Protein AF-K1ZRH7-F1 (afdb_monomer)

Foldseek 3Di:
DPDKDKAFDQWKKFFFDVPCQVVQVVPADAFPDDQPRITTGHDDDDPRGLKIFPRKIKIFADDLVSLLVVQVVVDQAEFEDDGPPNVSVVSNVVSGDDQDQDAAEPPDDDQGDQYKYWYDPDSGMIIIGSDMPDSHRSSDRGHDDDPDPAPDQVCSVVSSVCNRVVHDDDPPDDDDDDPCPVPRND

Solvent-accessible surface area (backbone atoms only — not comparable to full-atom values): 11106 Å² total; per-residue (Å²): 130,83,78,78,45,78,42,78,48,93,36,24,42,32,30,30,35,89,94,32,46,64,60,29,55,74,69,49,62,72,65,76,48,74,55,88,50,36,33,36,21,52,78,70,91,68,86,44,40,42,22,39,30,34,82,21,30,42,37,46,40,92,46,62,68,52,46,35,52,55,50,56,75,76,41,73,32,57,45,76,53,93,44,74,65,58,73,63,52,47,59,30,53,72,68,45,51,87,65,87,87,68,63,37,51,81,92,54,76,72,89,64,75,82,50,26,45,33,35,51,79,52,99,45,31,34,40,35,20,70,43,54,71,40,88,41,77,83,36,58,85,50,60,63,77,74,87,80,80,56,83,50,75,55,35,54,58,55,51,44,51,29,61,76,68,75,47,78,86,56,97,83,57,89,81,83,71,85,79,42,82,92,38,34,79,110

Structure (mmCIF, N/CA/C/O backbone):
data_AF-K1ZRH7-F1
#
_entry.id   AF-K1ZRH7-F1
#
loop_
_atom_site.group_PDB
_atom_site.id
_atom_site.type_symbol
_atom_site.label_atom_id
_atom_site.label_alt_id
_atom_site.label_comp_id
_atom_site.label_asym_id
_atom_site.label_entity_id
_atom_site.label_seq_id
_atom_site.pdbx_PDB_ins_code
_atom_site.Cartn_x
_atom_site.Cartn_y
_atom_site.Cartn_z
_atom_site.occupancy
_atom_site.B_iso_or_equiv
_atom_site.auth_seq_id
_atom_site.auth_comp_id
_atom_site.auth_asym_id
_atom_site.auth_atom_id
_atom_site.pdbx_PDB_model_num
ATOM 1 N N . MET A 1 1 ? -11.455 4.754 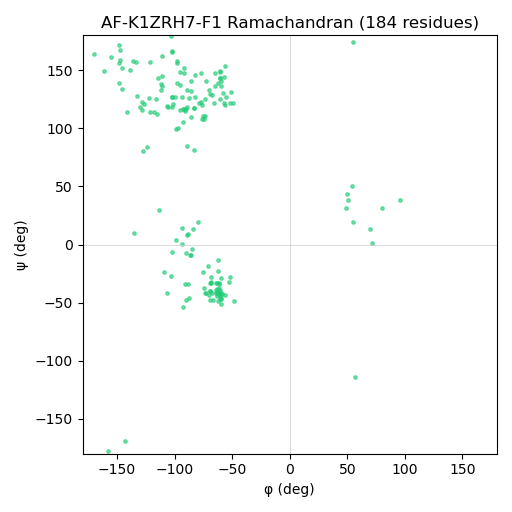30.515 1.00 55.22 1 MET A N 1
ATOM 2 C CA . MET A 1 1 ? -10.832 4.565 29.190 1.00 55.22 1 MET A CA 1
ATOM 3 C C . MET A 1 1 ? -11.261 3.202 28.706 1.00 55.22 1 MET A C 1
ATOM 5 O O . MET A 1 1 ? -10.980 2.233 29.407 1.00 55.22 1 MET A O 1
ATOM 9 N N . SER A 1 2 ? -11.997 3.123 27.600 1.00 57.16 2 SER A N 1
ATOM 10 C CA . SER A 1 2 ? -12.342 1.823 27.020 1.00 57.16 2 SER A CA 1
ATOM 11 C C . SER A 1 2 ? -11.054 1.110 26.595 1.00 57.16 2 SER A C 1
ATOM 13 O O . SER A 1 2 ? -10.138 1.771 26.088 1.00 57.16 2 SER A O 1
ATOM 15 N N . PRO A 1 3 ? -10.928 -0.206 26.831 1.00 68.88 3 PRO A N 1
ATOM 16 C CA . PRO A 1 3 ? -9.726 -0.935 26.459 1.00 68.88 3 PRO A CA 1
ATOM 17 C C . PRO A 1 3 ? -9.503 -0.834 24.947 1.00 68.88 3 PRO A C 1
ATOM 19 O O . PRO A 1 3 ? -10.436 -0.968 24.151 1.00 68.88 3 PRO A O 1
ATOM 22 N N . LEU A 1 4 ? -8.250 -0.588 24.556 1.00 79.88 4 LEU A N 1
ATOM 23 C CA . LEU A 1 4 ? -7.843 -0.653 23.159 1.00 79.88 4 LEU A CA 1
ATOM 24 C C . LEU A 1 4 ? -8.202 -2.043 22.623 1.00 79.88 4 LEU A C 1
ATOM 26 O O . LEU A 1 4 ? -7.721 -3.048 23.143 1.00 79.88 4 LEU A O 1
ATOM 30 N N . THR A 1 5 ? -9.047 -2.093 21.598 1.00 87.19 5 THR A N 1
ATOM 31 C CA . THR A 1 5 ? -9.467 -3.355 20.987 1.00 87.19 5 THR A CA 1
ATOM 32 C C . THR A 1 5 ? -8.770 -3.494 19.643 1.00 87.19 5 THR A C 1
ATOM 34 O O . THR A 1 5 ? -8.953 -2.642 18.772 1.00 87.19 5 THR A O 1
ATOM 37 N N . ILE A 1 6 ? -7.967 -4.549 19.496 1.00 92.38 6 ILE A N 1
ATOM 38 C CA . ILE A 1 6 ? -7.289 -4.917 18.251 1.00 92.38 6 ILE A CA 1
ATOM 39 C C . ILE A 1 6 ? -7.867 -6.256 17.804 1.00 92.38 6 ILE A C 1
ATOM 41 O O . ILE A 1 6 ? -7.648 -7.272 18.461 1.00 92.38 6 ILE A O 1
ATOM 45 N N . ASN A 1 7 ? -8.592 -6.256 16.691 1.00 94.88 7 ASN A N 1
ATOM 46 C CA . ASN A 1 7 ? -9.222 -7.452 16.143 1.00 94.88 7 ASN A CA 1
ATOM 47 C C . ASN A 1 7 ? -8.613 -7.773 14.786 1.00 94.88 7 ASN A C 1
ATOM 49 O O . ASN A 1 7 ? -8.645 -6.946 13.880 1.00 94.88 7 ASN A O 1
ATOM 53 N N . LYS A 1 8 ? -8.100 -8.990 14.608 1.00 95.12 8 LYS A N 1
ATOM 54 C CA . LYS A 1 8 ? -7.744 -9.470 13.271 1.00 95.12 8 LYS A CA 1
ATOM 55 C C . LYS A 1 8 ? -9.024 -9.687 12.468 1.00 95.12 8 LYS A C 1
ATOM 57 O O . LYS A 1 8 ? -9.933 -10.367 12.946 1.00 95.12 8 LYS A O 1
ATOM 62 N N . ILE A 1 9 ? -9.092 -9.137 11.261 1.00 96.44 9 ILE A N 1
ATOM 63 C CA . ILE A 1 9 ? -10.232 -9.350 10.364 1.00 96.44 9 ILE A CA 1
ATOM 64 C C . ILE A 1 9 ? -9.930 -10.504 9.394 1.00 96.44 9 ILE A C 1
ATOM 66 O O . ILE A 1 9 ? -8.775 -10.698 9.013 1.00 96.44 9 ILE A O 1
ATOM 70 N N . PRO A 1 10 ? -10.938 -11.281 8.956 1.00 96.38 10 PRO A N 1
ATOM 71 C CA . PRO A 1 10 ? -10.736 -12.415 8.047 1.00 96.38 10 PRO A CA 1
ATOM 72 C C . PRO A 1 10 ? -10.580 -11.989 6.571 1.00 96.38 10 PRO A C 1
ATOM 74 O O . PRO A 1 10 ? -10.783 -12.797 5.668 1.00 96.38 10 PRO A O 1
ATOM 77 N N . HIS A 1 11 ? -10.252 -10.720 6.321 1.00 97.62 11 HIS A N 1
ATOM 78 C CA . HIS A 1 11 ? -10.194 -10.098 5.000 1.00 97.62 11 HIS A CA 1
ATOM 79 C C . HIS A 1 11 ? -8.793 -9.556 4.721 1.00 97.62 11 HIS A C 1
ATOM 81 O O . HIS A 1 11 ? -8.031 -9.252 5.642 1.00 97.62 11 HIS A O 1
ATOM 87 N N . HIS A 1 12 ? -8.471 -9.405 3.442 1.00 98.06 12 HIS A N 1
ATOM 88 C CA . HIS A 1 12 ? -7.335 -8.606 3.000 1.00 98.06 12 HIS A CA 1
ATOM 89 C C . HIS A 1 12 ? -7.817 -7.216 2.590 1.00 98.06 12 HIS A C 1
ATOM 91 O O . HIS A 1 12 ? -8.982 -7.025 2.228 1.00 98.06 12 HIS A O 1
ATOM 97 N N . VAL A 1 13 ? -6.901 -6.253 2.632 1.00 98.31 13 VAL A N 1
ATOM 98 C CA . VAL A 1 13 ? -7.110 -4.935 2.032 1.00 98.31 13 VAL A CA 1
ATOM 99 C C . VAL A 1 13 ? -6.273 -4.871 0.760 1.00 98.31 13 VAL A C 1
ATOM 101 O O . VAL A 1 13 ? -5.052 -4.991 0.807 1.00 98.31 13 VAL A O 1
ATOM 104 N N . PHE A 1 14 ? -6.930 -4.705 -0.378 1.00 98.38 14 PHE A N 1
ATOM 105 C CA . PHE A 1 14 ? -6.313 -4.606 -1.694 1.00 98.38 14 PHE A CA 1
ATOM 106 C C . PHE A 1 14 ? -6.231 -3.137 -2.088 1.00 98.38 14 PHE A C 1
ATOM 108 O O . PHE A 1 14 ? -7.238 -2.435 -2.064 1.00 98.38 14 PHE A O 1
ATOM 115 N N . LEU A 1 15 ? -5.047 -2.659 -2.454 1.00 98.06 15 LEU A N 1
ATOM 116 C CA . LEU A 1 15 ? -4.862 -1.323 -3.003 1.00 98.06 15 LEU A CA 1
ATOM 117 C C . LEU A 1 15 ? -4.859 -1.405 -4.528 1.00 98.06 15 LEU A C 1
ATOM 119 O O . LEU A 1 15 ? -3.940 -1.977 -5.104 1.00 98.06 15 LEU A O 1
ATOM 123 N N . ALA A 1 16 ? -5.842 -0.800 -5.188 1.00 97.44 16 ALA A N 1
ATOM 124 C CA . ALA A 1 16 ? -5.877 -0.702 -6.645 1.00 97.44 16 ALA A CA 1
ATOM 125 C C . ALA A 1 16 ? -4.729 0.156 -7.182 1.00 97.44 16 ALA A C 1
ATOM 127 O O . ALA A 1 16 ? -4.365 1.173 -6.571 1.00 97.44 16 ALA A O 1
ATOM 128 N N . HIS A 1 17 ? -4.225 -0.174 -8.374 1.00 94.12 17 HIS A N 1
ATOM 129 C CA . HIS A 1 17 ? -3.461 0.791 -9.165 1.00 94.12 17 HIS A CA 1
ATOM 130 C C . HIS A 1 17 ? -4.288 2.059 -9.411 1.00 94.12 17 HIS A C 1
ATOM 132 O O . HIS A 1 17 ? -5.523 2.048 -9.391 1.00 94.12 17 HIS A O 1
ATOM 138 N N . LYS A 1 18 ? -3.597 3.186 -9.605 1.00 91.00 18 LYS A N 1
ATOM 139 C CA . LYS A 1 18 ? -4.269 4.436 -9.959 1.00 91.00 18 LYS A CA 1
ATOM 140 C C . LYS A 1 18 ? -5.049 4.213 -11.259 1.00 91.00 18 LYS A C 1
ATOM 142 O O . LYS A 1 18 ? -4.482 3.685 -12.204 1.00 91.00 18 LYS A O 1
ATOM 147 N N . ASP A 1 19 ? -6.318 4.609 -11.266 1.00 92.44 19 ASP A N 1
ATOM 148 C CA . ASP A 1 19 ? -7.240 4.497 -12.403 1.00 92.44 19 ASP A CA 1
ATOM 149 C C . ASP A 1 19 ? -7.721 3.064 -12.740 1.00 92.44 19 ASP A C 1
ATOM 151 O O . ASP A 1 19 ? -8.549 2.925 -13.630 1.00 92.44 19 ASP A O 1
ATOM 155 N N . PHE A 1 20 ? -7.311 2.031 -11.985 1.00 95.06 20 PHE A N 1
ATOM 156 C CA . PHE A 1 20 ? -7.719 0.624 -12.192 1.00 95.06 20 PHE A CA 1
ATOM 157 C C . PHE A 1 20 ? -8.575 0.053 -11.047 1.00 95.06 20 PHE A C 1
ATOM 159 O O . PHE A 1 20 ? -8.501 -1.126 -10.694 1.00 95.06 20 PHE A O 1
ATOM 166 N N . SER A 1 21 ? -9.341 0.908 -10.362 1.00 95.50 21 SER A N 1
ATOM 167 C CA . SER A 1 21 ? -10.203 0.450 -9.263 1.00 95.50 21 SER A CA 1
ATOM 168 C C . SER A 1 21 ? -11.358 -0.419 -9.755 1.00 95.50 21 SER A C 1
ATOM 170 O O . SER A 1 21 ? -11.747 -1.334 -9.039 1.00 95.50 21 SER A O 1
ATOM 172 N N . THR A 1 22 ? -11.874 -0.168 -10.959 1.00 96.06 22 THR A N 1
ATOM 173 C CA . THR A 1 22 ? -12.957 -0.962 -11.554 1.00 96.06 22 THR A CA 1
ATOM 174 C C . THR A 1 22 ? -12.488 -2.381 -11.850 1.00 96.06 22 THR A C 1
ATOM 176 O O . THR A 1 22 ? -13.118 -3.333 -11.414 1.00 96.06 22 THR A O 1
ATOM 179 N N . GLU A 1 23 ? -11.330 -2.529 -12.488 1.00 97.50 23 GLU A N 1
ATOM 180 C CA . GLU A 1 23 ? -10.743 -3.822 -12.834 1.00 97.50 23 GLU A CA 1
ATOM 181 C C . GLU A 1 23 ? -10.411 -4.641 -11.586 1.00 97.50 23 GLU A C 1
ATOM 183 O O . GLU A 1 23 ? -10.636 -5.851 -11.558 1.00 97.50 23 GLU A O 1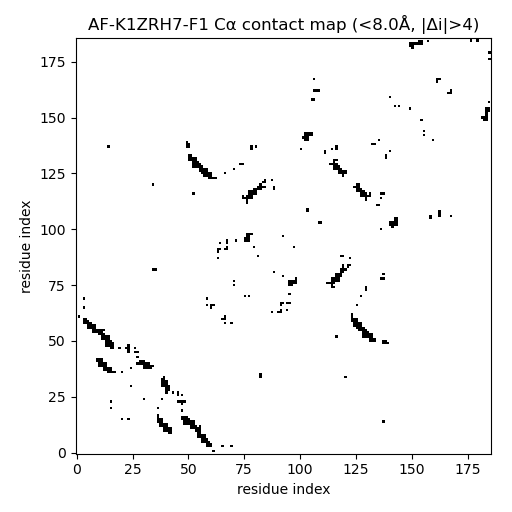
ATOM 188 N N . LEU A 1 24 ? -9.929 -3.984 -10.523 1.00 98.00 24 LEU A N 1
ATOM 189 C CA . LEU A 1 24 ? -9.749 -4.649 -9.237 1.00 98.00 24 LEU A CA 1
ATOM 190 C C . LEU A 1 24 ? -11.089 -5.122 -8.657 1.00 98.00 24 LEU A C 1
ATOM 192 O O . LEU A 1 24 ? -11.171 -6.242 -8.164 1.00 98.00 24 LEU A O 1
ATOM 196 N N . LEU A 1 25 ? -12.136 -4.296 -8.690 1.00 97.31 25 LEU A N 1
ATOM 197 C CA . LEU A 1 25 ? -13.453 -4.685 -8.176 1.00 97.31 25 LEU A CA 1
ATOM 198 C C . LEU A 1 25 ? -14.065 -5.842 -8.972 1.00 97.31 25 LEU A C 1
ATOM 200 O O . LEU A 1 25 ? -14.650 -6.732 -8.361 1.00 97.31 25 LEU A O 1
ATOM 204 N N . ASP A 1 26 ? -13.895 -5.848 -10.293 1.00 97.00 26 ASP A N 1
ATOM 205 C CA . ASP A 1 26 ? -14.372 -6.916 -11.174 1.00 97.00 26 ASP A CA 1
ATOM 206 C C . ASP A 1 26 ? -13.606 -8.234 -10.944 1.00 97.00 26 ASP A C 1
ATOM 208 O O . ASP A 1 26 ? -14.179 -9.319 -11.057 1.00 97.00 26 ASP A O 1
ATOM 212 N N . GLU A 1 27 ? -12.316 -8.161 -10.593 1.00 97.50 27 GLU A N 1
ATOM 213 C CA . GLU A 1 27 ? -11.488 -9.324 -10.242 1.00 97.50 27 GLU A CA 1
ATOM 214 C C . GLU A 1 27 ? -11.812 -9.894 -8.851 1.00 97.50 27 GLU A C 1
ATOM 216 O O . GLU A 1 27 ? -11.745 -11.112 -8.630 1.00 97.50 27 GLU A O 1
ATOM 221 N N . LEU A 1 28 ? -12.104 -9.031 -7.878 1.00 97.31 28 LEU A N 1
ATOM 222 C CA . LEU A 1 28 ? -12.278 -9.441 -6.491 1.00 97.31 28 LEU A CA 1
ATOM 223 C C . LEU A 1 28 ? -13.637 -10.103 -6.260 1.00 97.31 28 LEU A C 1
ATOM 225 O O . LEU A 1 28 ? -14.701 -9.510 -6.418 1.00 97.31 28 LEU A O 1
ATOM 229 N N . SER A 1 29 ? -13.604 -11.335 -5.757 1.00 90.19 29 SER A N 1
ATOM 230 C CA . SER A 1 29 ? -14.801 -12.003 -5.260 1.00 90.19 29 SER A CA 1
ATOM 231 C C . SER A 1 29 ? -15.111 -11.562 -3.825 1.00 90.19 29 SER A C 1
ATOM 233 O O . SER A 1 29 ? -14.214 -11.325 -3.014 1.00 90.19 29 SER A O 1
ATOM 235 N N . ALA A 1 30 ? -16.400 -11.481 -3.479 1.00 93.88 30 ALA A N 1
ATOM 236 C CA . ALA A 1 30 ? -16.860 -11.172 -2.121 1.00 93.88 30 ALA A CA 1
ATOM 237 C C . ALA A 1 30 ? -16.266 -9.871 -1.532 1.00 93.88 30 ALA A C 1
ATOM 239 O O . ALA A 1 30 ? -15.753 -9.856 -0.408 1.00 93.88 30 ALA A O 1
ATOM 240 N N . VAL A 1 31 ? -16.355 -8.776 -2.294 1.00 97.31 31 VAL A N 1
ATOM 241 C CA . VAL A 1 31 ? -16.047 -7.426 -1.808 1.00 97.31 31 VAL A CA 1
ATOM 242 C C . VAL A 1 31 ? -16.986 -7.069 -0.657 1.00 97.31 31 VAL A C 1
ATOM 244 O O . VAL A 1 31 ? -18.207 -7.132 -0.785 1.00 97.31 31 VAL A O 1
ATOM 247 N N . VAL A 1 32 ? -16.403 -6.686 0.475 1.00 97.06 32 VAL A N 1
ATOM 248 C CA . VAL A 1 32 ? -17.129 -6.209 1.657 1.00 97.06 32 VAL A CA 1
ATOM 249 C C . VAL A 1 32 ? -17.362 -4.710 1.551 1.00 97.06 32 VAL A C 1
ATOM 251 O O . VAL A 1 32 ? -18.455 -4.223 1.828 1.00 97.06 32 VAL A O 1
ATOM 254 N N . GLN A 1 33 ? -16.320 -3.971 1.172 1.00 96.44 33 GLN A N 1
ATOM 255 C CA . GLN A 1 33 ? -16.365 -2.518 1.117 1.00 96.44 33 GLN A CA 1
ATOM 256 C C . GLN A 1 33 ? -15.246 -1.954 0.244 1.00 96.44 33 GLN A C 1
ATOM 258 O O . GLN A 1 33 ? -14.142 -2.492 0.213 1.00 96.44 33 GLN A O 1
ATOM 263 N N . GLN A 1 34 ? -15.515 -0.814 -0.388 1.00 96.00 34 GLN A N 1
ATOM 264 C CA . GLN A 1 34 ? -14.518 0.020 -1.049 1.00 96.00 34 GLN A CA 1
ATOM 265 C C . GLN A 1 34 ? -14.327 1.345 -0.291 1.00 96.00 34 GLN A C 1
ATOM 267 O O . GLN A 1 34 ? -15.291 1.994 0.123 1.00 96.00 34 GLN A O 1
ATOM 272 N N . LEU A 1 35 ? -13.069 1.747 -0.135 1.00 94.38 35 LEU A N 1
ATOM 273 C CA . LEU A 1 35 ? -12.572 2.955 0.516 1.00 94.38 35 LEU A CA 1
ATOM 274 C C . LEU A 1 35 ? -11.620 3.674 -0.459 1.00 94.38 35 LEU A C 1
ATOM 276 O O . LEU A 1 35 ? -10.400 3.532 -0.374 1.00 94.38 35 LEU A O 1
ATOM 280 N N . ASP A 1 36 ? -12.184 4.420 -1.419 1.00 93.94 36 ASP A N 1
ATOM 281 C CA . ASP A 1 36 ? -11.440 4.979 -2.567 1.00 93.94 36 ASP A CA 1
ATOM 282 C C . ASP A 1 36 ? -10.737 3.865 -3.359 1.00 93.94 36 ASP A C 1
ATOM 284 O O . ASP A 1 36 ? -11.423 3.017 -3.931 1.00 93.94 36 ASP A O 1
ATOM 288 N N . ARG A 1 37 ? -9.400 3.821 -3.376 1.00 96.12 37 ARG A N 1
ATOM 289 C CA . ARG A 1 37 ? -8.634 2.761 -4.047 1.00 96.12 37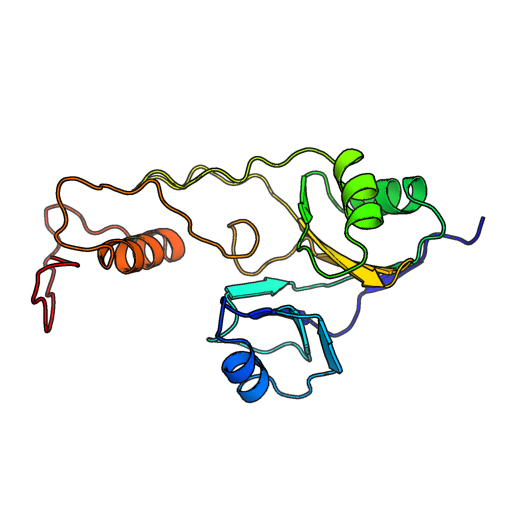 ARG A CA 1
ATOM 290 C C . ARG A 1 37 ? -8.404 1.525 -3.182 1.00 96.12 37 ARG A C 1
ATOM 292 O O . ARG A 1 37 ? -7.888 0.538 -3.697 1.00 96.12 37 ARG A O 1
ATOM 299 N N . LEU A 1 38 ? -8.723 1.571 -1.888 1.00 97.50 38 LEU A N 1
ATOM 300 C CA . LEU A 1 38 ? -8.637 0.396 -1.025 1.00 97.50 38 LEU A CA 1
ATOM 301 C C . LEU A 1 38 ? -9.930 -0.411 -1.121 1.00 97.50 38 LEU A C 1
ATOM 303 O O . LEU A 1 38 ? -11.021 0.136 -0.985 1.00 97.50 38 LEU A O 1
ATOM 307 N N . VAL A 1 39 ? -9.816 -1.719 -1.300 1.00 98.19 39 VAL A N 1
ATOM 308 C CA . VAL A 1 39 ? -10.943 -2.651 -1.338 1.00 98.19 39 VAL A CA 1
ATOM 309 C C . VAL A 1 39 ? -10.741 -3.705 -0.258 1.00 98.19 39 VAL A C 1
ATOM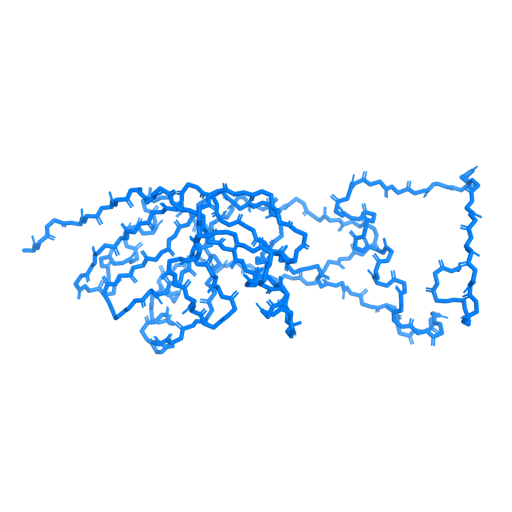 311 O O . VAL A 1 39 ? -9.697 -4.347 -0.190 1.00 98.19 39 VAL A O 1
ATOM 314 N N . ILE A 1 40 ? -11.736 -3.882 0.605 1.00 98.12 40 ILE A N 1
ATOM 315 C CA . ILE A 1 40 ? -11.766 -4.924 1.631 1.00 98.12 40 ILE A CA 1
ATOM 316 C C . ILE A 1 40 ? -12.496 -6.124 1.035 1.00 98.12 40 ILE A C 1
ATOM 318 O O . ILE A 1 40 ? -13.680 -6.022 0.707 1.00 98.12 40 ILE A O 1
ATOM 322 N N . ALA A 1 41 ? -11.812 -7.255 0.895 1.00 98.06 41 ALA A N 1
ATOM 323 C CA . ALA A 1 41 ? -12.385 -8.464 0.304 1.00 98.06 41 ALA A CA 1
ATOM 324 C C . ALA A 1 41 ? -11.778 -9.733 0.917 1.00 98.06 41 ALA A C 1
ATOM 326 O O . ALA A 1 41 ? -10.818 -9.682 1.697 1.00 98.06 41 ALA A O 1
ATOM 327 N N . LYS A 1 42 ? -12.349 -10.895 0.585 1.00 97.06 42 LYS A N 1
ATOM 328 C CA . LYS A 1 42 ? -11.781 -12.181 1.010 1.00 97.06 42 LYS A CA 1
ATOM 329 C C . LYS A 1 42 ? -10.352 -12.363 0.466 1.00 97.06 42 LYS A C 1
ATOM 331 O O . LYS A 1 42 ? -10.044 -11.864 -0.614 1.00 97.06 42 LYS A O 1
ATOM 336 N N . PRO A 1 43 ? -9.475 -13.088 1.185 1.00 97.12 43 PRO A N 1
ATOM 337 C CA . PRO A 1 43 ? -8.144 -13.413 0.688 1.00 97.12 43 PRO A CA 1
ATOM 338 C C . PRO A 1 43 ? -8.200 -14.153 -0.654 1.00 97.12 43 PRO A C 1
ATOM 340 O O . PRO A 1 43 ? -8.776 -15.235 -0.746 1.00 97.12 43 PRO A O 1
ATOM 343 N N . GLN A 1 44 ? -7.565 -13.583 -1.675 1.00 96.06 44 GLN A N 1
ATOM 344 C CA . GLN A 1 44 ? -7.384 -14.194 -2.991 1.00 96.06 44 GLN A CA 1
ATOM 345 C C . GLN A 1 44 ? -6.145 -13.608 -3.691 1.00 96.06 44 GLN A C 1
ATOM 347 O O . GLN A 1 44 ? -5.677 -12.533 -3.299 1.00 96.06 44 GLN A O 1
ATOM 352 N N . PRO A 1 45 ? -5.596 -14.283 -4.716 1.00 95.94 45 PRO A N 1
ATOM 353 C CA . PRO A 1 45 ? -4.663 -13.664 -5.651 1.00 95.94 45 PRO A CA 1
ATOM 354 C C . PRO A 1 45 ? -5.318 -12.485 -6.383 1.00 95.94 45 PRO A C 1
ATOM 356 O O . PRO A 1 45 ? -6.524 -12.495 -6.625 1.00 95.94 45 PRO A O 1
ATOM 359 N N . SER A 1 46 ? -4.516 -11.483 -6.736 1.00 95.88 46 SER A N 1
ATOM 360 C CA . SER A 1 46 ? -4.967 -10.330 -7.514 1.00 95.88 46 SER A CA 1
ATOM 361 C C . SER A 1 46 ? -3.852 -9.843 -8.435 1.00 95.88 46 SER A C 1
ATOM 363 O O . SER A 1 46 ? -2.696 -9.730 -8.012 1.00 95.88 46 SER A O 1
ATOM 365 N N . ILE A 1 47 ? -4.216 -9.590 -9.688 1.00 93.44 47 ILE A N 1
ATOM 366 C CA . ILE A 1 47 ? -3.375 -9.017 -10.740 1.00 93.44 47 ILE A CA 1
ATOM 367 C C . ILE A 1 47 ? -3.523 -7.492 -10.745 1.00 93.44 47 ILE A C 1
ATOM 369 O O . ILE A 1 47 ? -2.546 -6.788 -10.993 1.00 93.44 47 ILE A O 1
ATOM 373 N N . TRP A 1 48 ? -4.716 -6.976 -10.436 1.00 95.81 48 TRP A N 1
ATOM 374 C CA . TRP A 1 48 ? -5.013 -5.539 -10.487 1.00 95.81 48 TRP A CA 1
ATOM 375 C C . TRP A 1 48 ? -4.667 -4.783 -9.196 1.00 95.81 48 TRP A C 1
ATOM 377 O O . TRP A 1 48 ? -4.674 -3.546 -9.168 1.00 95.81 48 TRP A O 1
ATOM 387 N N . ALA A 1 49 ? -4.328 -5.499 -8.121 1.00 96.88 49 ALA A N 1
ATOM 388 C CA . ALA A 1 49 ? -3.848 -4.898 -6.886 1.00 96.88 49 ALA A CA 1
ATOM 389 C C . ALA A 1 49 ? -2.384 -4.449 -7.016 1.00 96.88 49 ALA A C 1
ATOM 391 O O . ALA A 1 49 ? -1.470 -5.258 -7.181 1.00 96.88 49 ALA A O 1
ATOM 392 N N . GLN A 1 50 ? -2.163 -3.150 -6.826 1.00 96.00 50 GLN A N 1
ATOM 393 C CA . GLN A 1 50 ? -0.842 -2.548 -6.660 1.00 96.00 50 GLN A CA 1
ATOM 394 C C . GLN A 1 50 ? -0.139 -3.102 -5.413 1.00 96.00 50 GLN A C 1
ATOM 396 O O . GLN A 1 50 ? 1.055 -3.401 -5.439 1.00 96.00 50 GLN A O 1
ATOM 401 N N . ASP A 1 51 ? -0.887 -3.269 -4.322 1.00 97.12 51 ASP A N 1
ATOM 402 C CA . ASP A 1 51 ? -0.418 -3.915 -3.099 1.00 97.12 51 ASP A CA 1
ATOM 403 C C . ASP A 1 51 ? -1.568 -4.643 -2.395 1.00 97.12 51 ASP A C 1
ATOM 405 O O . ASP A 1 51 ? -2.740 -4.310 -2.576 1.00 97.12 51 ASP A O 1
ATOM 409 N N . VAL A 1 52 ? -1.231 -5.638 -1.579 1.00 98.00 52 VAL A N 1
ATOM 410 C CA . VAL A 1 52 ? -2.196 -6.417 -0.796 1.00 98.00 52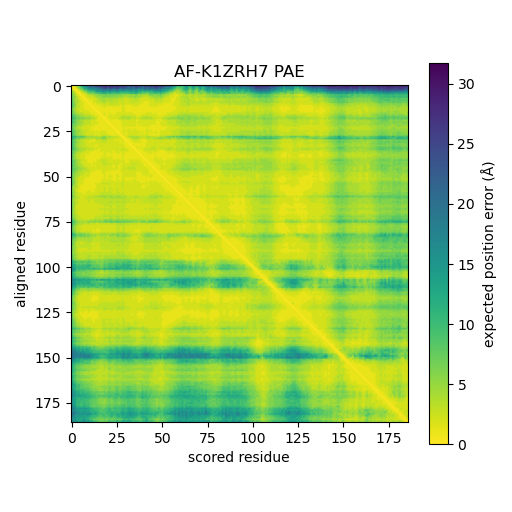 VAL A CA 1
ATOM 411 C C . VAL A 1 52 ? -1.732 -6.457 0.647 1.00 98.00 52 VAL A C 1
ATOM 413 O O . VAL A 1 52 ? -0.667 -6.991 0.951 1.00 98.00 52 VAL A O 1
ATOM 416 N N . TRP A 1 53 ? -2.539 -5.912 1.544 1.00 97.94 53 TRP A N 1
ATOM 417 C CA . TRP A 1 53 ? -2.308 -5.961 2.978 1.00 97.94 53 TRP A CA 1
ATOM 418 C C . TRP A 1 53 ? -2.956 -7.227 3.529 1.00 97.94 53 TRP A C 1
ATOM 420 O O . TRP A 1 53 ? -4.172 -7.425 3.431 1.00 97.94 53 TRP A O 1
ATOM 430 N N . ARG A 1 54 ? -2.127 -8.096 4.096 1.00 97.69 54 ARG A N 1
ATOM 431 C CA . ARG A 1 54 ? -2.513 -9.376 4.693 1.00 97.69 54 ARG A CA 1
ATOM 432 C C . ARG A 1 54 ? -2.536 -9.246 6.207 1.00 97.69 54 ARG A C 1
ATOM 434 O O . ARG A 1 54 ? -2.007 -8.283 6.753 1.00 97.69 54 ARG A O 1
ATOM 441 N N . ASP A 1 55 ? -3.146 -10.207 6.894 1.00 96.75 55 ASP A N 1
ATOM 442 C CA . ASP A 1 55 ? -3.223 -10.205 8.363 1.00 96.75 55 ASP A CA 1
ATOM 443 C C . ASP A 1 55 ? -3.730 -8.875 8.950 1.00 96.75 55 ASP A C 1
ATOM 445 O O . ASP A 1 55 ? -3.228 -8.395 9.967 1.00 96.75 55 ASP A O 1
ATOM 449 N N . VAL A 1 56 ? -4.707 -8.260 8.279 1.00 98.12 56 VAL A N 1
ATOM 450 C CA . VAL A 1 56 ? -5.187 -6.922 8.624 1.00 98.12 56 VAL A CA 1
ATOM 451 C C . VAL A 1 56 ? -5.828 -6.942 10.008 1.00 98.12 56 VAL A C 1
ATOM 453 O O . VAL A 1 56 ? -6.602 -7.843 10.349 1.00 98.12 56 VAL A O 1
ATOM 456 N N . VAL A 1 57 ? -5.510 -5.927 10.804 1.00 98.12 57 VAL A N 1
ATOM 457 C CA . VAL A 1 57 ? -6.135 -5.678 12.097 1.00 98.12 57 VAL A CA 1
ATOM 458 C C . VAL A 1 57 ? -6.981 -4.415 12.045 1.00 98.12 57 VAL A C 1
ATOM 460 O O . VAL A 1 57 ? -6.581 -3.396 11.481 1.00 98.12 57 VAL A O 1
ATOM 463 N N . GLU A 1 58 ? -8.150 -4.498 12.663 1.00 97.94 58 GLU A N 1
ATOM 464 C CA . GLU A 1 58 ? -9.015 -3.376 12.984 1.00 97.94 58 GLU A CA 1
ATOM 465 C C . GLU A 1 58 ? -8.710 -2.913 14.411 1.00 97.94 58 GLU A C 1
ATOM 467 O O . GLU A 1 58 ? -8.718 -3.712 15.353 1.00 97.94 58 GLU A O 1
ATOM 472 N N . ILE A 1 59 ? -8.432 -1.622 14.577 1.00 97.75 59 ILE A N 1
ATOM 473 C CA . ILE A 1 59 ? -8.074 -1.022 15.861 1.00 97.75 59 ILE A CA 1
ATOM 474 C C . ILE A 1 59 ? -9.075 0.079 16.180 1.00 97.75 59 ILE A C 1
ATOM 476 O O . ILE A 1 59 ? -9.096 1.116 15.512 1.00 97.75 59 ILE A O 1
ATOM 480 N N . LYS A 1 60 ? -9.860 -0.116 17.240 1.00 97.00 60 LYS A N 1
ATOM 481 C CA . LYS A 1 60 ? -10.774 0.912 17.755 1.00 97.00 60 LYS A CA 1
ATOM 482 C C . LYS A 1 60 ? -10.067 1.787 18.782 1.00 97.00 60 LYS A C 1
ATOM 484 O O . LYS A 1 60 ? -9.402 1.276 19.686 1.00 97.00 60 LYS A O 1
ATOM 489 N N . PHE A 1 61 ? -10.220 3.101 18.652 1.00 95.81 61 PHE A N 1
ATOM 490 C CA . PHE A 1 61 ? -9.567 4.085 19.513 1.00 95.81 61 PHE A CA 1
ATOM 491 C C . PHE A 1 61 ? -10.450 5.317 19.757 1.00 95.81 61 PHE A C 1
ATOM 493 O O . PHE A 1 61 ? -11.250 5.718 18.917 1.00 95.81 61 PHE A O 1
ATOM 500 N N . GLU A 1 62 ? -10.269 5.981 20.895 1.00 94.94 62 GLU A N 1
ATOM 501 C CA . GLU A 1 62 ? -11.033 7.171 21.298 1.00 94.94 62 GLU A CA 1
ATOM 502 C C . GLU A 1 62 ? -10.223 8.469 21.106 1.00 94.94 62 GLU A C 1
ATOM 504 O O . GLU A 1 62 ? -10.787 9.530 20.829 1.00 94.94 62 GLU A O 1
ATOM 509 N N . SER A 1 63 ? -8.887 8.398 21.167 1.00 95.69 63 SER A N 1
ATOM 510 C CA . SER A 1 63 ? -7.991 9.562 21.068 1.00 95.69 63 SER A CA 1
ATOM 511 C C . SER A 1 63 ? -6.808 9.348 20.117 1.00 95.69 63 SER A C 1
ATOM 513 O O . SER A 1 63 ? -6.377 8.221 19.883 1.00 95.69 63 SER A O 1
ATOM 515 N N . ILE A 1 64 ? -6.239 10.446 19.602 1.00 96.94 64 ILE A N 1
ATOM 516 C CA . ILE A 1 64 ? -5.045 10.414 18.733 1.00 96.94 64 ILE A CA 1
ATOM 517 C C . ILE A 1 64 ? -3.881 9.693 19.433 1.00 96.94 64 ILE A C 1
ATOM 519 O O . ILE A 1 64 ? -3.246 8.828 18.836 1.00 96.94 64 ILE A O 1
ATOM 523 N N . SER A 1 65 ? -3.655 9.972 20.721 1.00 96.81 65 SER A N 1
ATOM 524 C CA . SER A 1 65 ? -2.608 9.317 21.514 1.00 96.81 65 SER A CA 1
ATOM 525 C C . SER A 1 65 ? -2.804 7.804 21.614 1.00 96.81 65 SER A C 1
ATOM 527 O O . SER A 1 65 ? -1.836 7.053 21.511 1.00 96.81 65 SER A O 1
ATOM 529 N N . GLN A 1 66 ? -4.051 7.345 21.761 1.00 96.75 66 GLN A N 1
ATOM 530 C CA . GLN A 1 66 ? -4.371 5.918 21.805 1.00 96.75 66 GLN A CA 1
ATOM 531 C C . GLN A 1 66 ? -4.110 5.234 20.454 1.00 96.75 66 GLN A C 1
ATOM 533 O O . GLN A 1 66 ? -3.531 4.150 20.432 1.00 96.75 66 GLN A O 1
ATOM 538 N N . ALA A 1 67 ? -4.469 5.874 19.335 1.00 97.12 67 ALA A N 1
ATOM 539 C CA . ALA A 1 67 ? -4.144 5.384 17.992 1.00 97.12 67 ALA A CA 1
ATOM 540 C C . ALA A 1 67 ? -2.627 5.248 17.772 1.00 97.12 67 ALA A C 1
ATOM 542 O O . ALA A 1 67 ? -2.157 4.207 17.312 1.00 97.12 67 ALA A O 1
ATOM 543 N N . ILE A 1 68 ? -1.853 6.272 18.151 1.00 97.31 68 ILE A N 1
ATOM 544 C CA . ILE A 1 68 ? -0.385 6.258 18.050 1.00 97.31 68 ILE A CA 1
ATOM 545 C C . ILE A 1 68 ? 0.203 5.110 18.879 1.00 97.31 68 ILE A C 1
ATOM 547 O O . ILE A 1 68 ? 1.063 4.374 18.393 1.00 97.31 68 ILE A O 1
ATOM 551 N N . GLN A 1 69 ? -0.258 4.937 20.122 1.00 96.19 69 GLN A N 1
ATOM 552 C CA . GLN A 1 69 ? 0.206 3.862 20.999 1.00 96.19 69 GLN A CA 1
ATOM 553 C C . GLN A 1 69 ? -0.094 2.479 20.406 1.00 96.19 69 GLN A C 1
ATOM 555 O O . GLN A 1 69 ? 0.775 1.609 20.430 1.00 96.19 69 GLN A O 1
ATOM 560 N N . ALA A 1 70 ? -1.289 2.293 19.844 1.00 96.81 70 ALA A N 1
ATOM 561 C CA . ALA A 1 70 ? -1.697 1.039 19.222 1.00 96.81 70 ALA A CA 1
ATOM 562 C C . ALA A 1 70 ? -0.816 0.668 18.023 1.00 96.81 70 ALA A C 1
ATOM 564 O O . ALA A 1 70 ? -0.298 -0.445 17.957 1.00 96.81 70 ALA A O 1
ATOM 565 N N . LEU A 1 71 ? -0.585 1.614 17.108 1.00 97.44 71 LEU A N 1
ATOM 566 C CA . LEU A 1 71 ? 0.278 1.396 15.946 1.00 97.44 71 LEU A CA 1
ATOM 567 C C . LEU A 1 71 ? 1.726 1.108 16.367 1.00 97.44 71 LEU A C 1
ATOM 569 O O . LEU A 1 71 ? 2.337 0.168 15.860 1.00 97.44 71 LEU A O 1
ATOM 573 N N . ARG A 1 72 ? 2.265 1.844 17.349 1.00 95.81 72 ARG A N 1
ATOM 574 C CA . ARG A 1 72 ? 3.620 1.608 17.883 1.00 95.81 72 ARG A CA 1
ATOM 575 C C . ARG A 1 72 ? 3.784 0.238 18.542 1.00 95.81 72 ARG A C 1
ATOM 577 O O . ARG A 1 72 ? 4.871 -0.330 18.483 1.00 95.81 72 ARG A O 1
ATOM 584 N N . ALA A 1 73 ? 2.729 -0.287 19.166 1.00 94.81 73 ALA A N 1
ATOM 585 C CA . ALA A 1 73 ? 2.746 -1.624 19.755 1.00 94.81 73 ALA A CA 1
ATOM 586 C C . ALA A 1 73 ? 2.824 -2.732 18.690 1.00 94.81 73 ALA A C 1
ATOM 588 O O . ALA A 1 73 ? 3.375 -3.796 18.958 1.00 94.81 73 ALA A O 1
ATOM 589 N N . LEU A 1 74 ? 2.303 -2.476 17.486 1.00 95.00 74 LEU A N 1
ATOM 590 C CA . LEU A 1 74 ? 2.310 -3.419 16.365 1.00 95.00 74 LEU A CA 1
ATOM 591 C C . LEU A 1 74 ? 3.576 -3.319 15.500 1.00 95.00 74 LEU A C 1
ATOM 593 O O . LEU A 1 74 ? 4.036 -4.322 14.958 1.00 95.00 74 LEU A O 1
ATOM 597 N N . GLY A 1 75 ? 4.145 -2.122 15.349 1.00 92.75 75 GLY A N 1
ATOM 598 C CA . GLY A 1 75 ? 5.298 -1.890 14.483 1.00 92.75 75 GLY A CA 1
ATOM 599 C C . GLY A 1 75 ? 5.911 -0.502 14.653 1.00 92.75 75 GLY A C 1
ATOM 600 O O . GLY A 1 75 ? 5.305 0.403 15.221 1.00 92.75 75 GLY A O 1
ATOM 601 N N . LYS A 1 76 ? 7.139 -0.329 14.152 1.00 88.94 76 LYS A N 1
ATOM 602 C CA . LYS A 1 76 ? 7.896 0.930 14.285 1.00 88.94 76 LYS A CA 1
ATOM 603 C C . LYS A 1 76 ? 7.641 1.903 13.132 1.00 88.94 76 LYS A C 1
ATOM 605 O O . LYS A 1 76 ? 7.370 3.076 13.364 1.00 88.94 76 LYS A O 1
ATOM 610 N N . ASN A 1 77 ? 7.718 1.396 11.904 1.00 94.25 77 ASN A N 1
ATOM 611 C CA . ASN A 1 77 ? 7.614 2.174 10.675 1.00 94.25 77 ASN A CA 1
ATOM 612 C C . ASN A 1 77 ? 6.219 2.002 10.073 1.00 94.25 77 ASN A C 1
ATOM 614 O O . ASN A 1 77 ? 5.795 0.870 9.842 1.00 94.25 77 ASN A O 1
ATOM 618 N N . TRP A 1 78 ? 5.533 3.108 9.790 1.00 96.06 78 TRP A N 1
ATOM 619 C CA . TRP A 1 78 ? 4.159 3.090 9.292 1.00 96.06 78 TRP A CA 1
ATOM 620 C C . TRP A 1 78 ? 3.980 4.010 8.088 1.00 96.06 78 TRP A C 1
ATOM 622 O O . TRP A 1 78 ? 4.301 5.199 8.140 1.00 96.06 78 TRP A O 1
ATOM 632 N N . ILE A 1 79 ? 3.424 3.444 7.020 1.00 95.50 79 ILE A N 1
ATOM 633 C CA . ILE A 1 79 ? 3.040 4.139 5.797 1.00 95.50 79 ILE A CA 1
ATOM 634 C C . ILE A 1 79 ? 1.529 4.356 5.813 1.00 95.50 79 ILE A C 1
ATOM 636 O O . ILE A 1 79 ? 0.750 3.404 5.828 1.00 95.50 79 ILE A O 1
ATOM 640 N N . PHE A 1 80 ? 1.114 5.617 5.806 1.00 95.25 80 PHE A N 1
ATOM 641 C CA . PHE A 1 80 ? -0.293 5.986 5.744 1.00 95.25 80 PHE A CA 1
ATOM 642 C C . PHE A 1 80 ? -0.798 5.955 4.297 1.00 95.25 80 PHE A C 1
ATOM 644 O O . PHE A 1 80 ? -0.223 6.611 3.427 1.00 95.25 80 PHE A O 1
ATOM 651 N N . PHE A 1 81 ? -1.894 5.236 4.044 1.00 95.75 81 PHE A N 1
ATOM 652 C CA . PHE A 1 81 ? -2.685 5.419 2.830 1.00 95.75 81 PHE A CA 1
ATOM 653 C C . PHE A 1 81 ? -3.794 6.453 3.084 1.00 95.75 81 PHE A C 1
ATOM 655 O O . PHE A 1 81 ? -4.705 6.186 3.879 1.00 95.75 81 PHE A O 1
ATOM 662 N N . PRO A 1 82 ? -3.761 7.617 2.413 1.00 93.31 82 PRO A N 1
ATOM 663 C CA . PRO A 1 82 ? -4.723 8.679 2.650 1.00 93.31 82 PRO A CA 1
ATOM 664 C C . PRO A 1 82 ? -6.091 8.389 2.029 1.00 93.31 82 PRO A C 1
ATOM 666 O O . PRO A 1 82 ? -6.276 8.521 0.824 1.00 93.31 82 PRO A O 1
ATOM 669 N N . HIS A 1 83 ? -7.079 8.095 2.876 1.00 88.31 83 HIS A N 1
ATOM 670 C CA . HIS A 1 83 ? -8.489 8.035 2.500 1.00 88.31 83 HIS A CA 1
ATOM 671 C C . HIS A 1 83 ? -9.375 8.611 3.611 1.00 88.31 83 HIS A C 1
ATOM 673 O O . HIS A 1 83 ? -9.474 8.029 4.686 1.00 88.31 83 HIS A O 1
ATOM 679 N N . LYS A 1 84 ? -10.043 9.745 3.347 1.00 91.88 84 LYS A N 1
ATOM 680 C CA . LYS A 1 84 ? -10.883 10.484 4.315 1.00 91.88 84 LYS A CA 1
ATOM 681 C C . LYS A 1 84 ? -10.150 10.857 5.620 1.00 91.88 84 LYS A C 1
ATOM 683 O O . LYS A 1 84 ? -8.978 10.569 5.826 1.00 91.88 84 LYS A O 1
ATOM 688 N N . PHE A 1 85 ? -10.834 11.627 6.475 1.00 94.38 85 PHE A N 1
ATOM 689 C CA . PHE A 1 85 ? -10.357 12.054 7.803 1.00 94.38 85 PHE A CA 1
ATOM 690 C C . PHE A 1 85 ? -8.927 12.634 7.831 1.00 94.38 85 PHE A C 1
ATOM 692 O O . PHE A 1 85 ? -8.241 12.535 8.848 1.00 94.38 85 PHE A O 1
ATOM 699 N N . TYR A 1 86 ? -8.500 13.289 6.741 1.00 93.56 86 TYR A N 1
ATOM 700 C CA . TYR A 1 86 ? -7.112 13.701 6.489 1.00 93.56 86 TYR A CA 1
ATOM 701 C C . TYR A 1 86 ? -6.466 14.415 7.674 1.00 93.56 86 TYR A C 1
ATOM 703 O O . TYR A 1 86 ? -5.390 14.034 8.114 1.00 93.56 86 TYR A O 1
ATOM 711 N N . ARG A 1 87 ? -7.154 15.406 8.257 1.00 96.00 87 ARG A N 1
ATOM 712 C CA . ARG A 1 87 ? -6.633 16.150 9.412 1.00 96.00 87 ARG A CA 1
ATOM 713 C C . ARG A 1 87 ? -6.339 15.235 10.603 1.00 96.00 87 ARG A C 1
ATOM 715 O O . ARG A 1 87 ? -5.320 15.398 11.257 1.00 96.00 87 ARG A O 1
ATOM 722 N N . ARG A 1 88 ? -7.228 14.283 10.900 1.00 96.81 88 ARG A N 1
ATOM 723 C CA . ARG A 1 88 ? -7.065 13.362 12.033 1.00 96.81 88 ARG A CA 1
ATOM 724 C C . ARG A 1 88 ? -5.977 12.332 11.755 1.00 96.81 88 ARG A C 1
ATO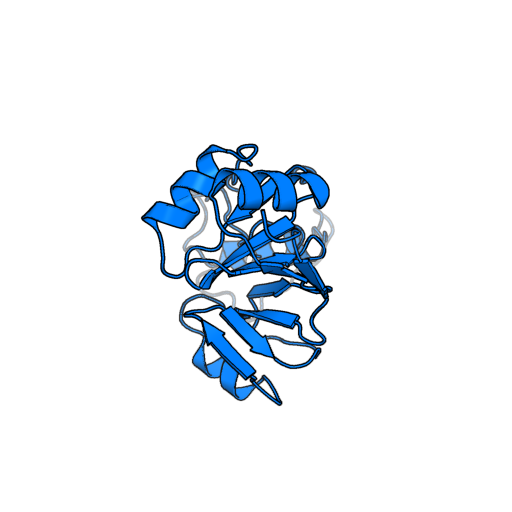M 726 O O . ARG A 1 88 ? -5.171 12.073 12.641 1.00 96.81 88 ARG A O 1
ATOM 733 N N . ALA A 1 89 ? -5.936 11.790 10.542 1.00 96.19 89 ALA A N 1
ATOM 734 C CA . ALA A 1 89 ? -4.887 10.863 10.148 1.00 96.19 89 ALA A CA 1
ATOM 735 C C . ALA A 1 89 ? -3.502 11.522 10.159 1.00 96.19 89 ALA A C 1
ATOM 737 O O . ALA A 1 89 ? -2.560 10.926 10.667 1.00 96.19 89 ALA A O 1
ATOM 738 N N . ASN A 1 90 ? -3.391 12.772 9.696 1.00 95.56 90 ASN A N 1
ATOM 739 C CA . ASN A 1 90 ? -2.142 13.532 9.744 1.00 95.56 90 ASN A CA 1
ATOM 740 C C . ASN A 1 90 ? -1.652 13.718 11.184 1.00 95.56 90 ASN A C 1
ATOM 742 O O . ASN A 1 90 ? -0.492 13.442 11.454 1.00 95.56 90 ASN A O 1
ATOM 746 N N . LEU A 1 91 ? -2.538 14.070 12.125 1.00 97.31 91 LEU A N 1
ATOM 747 C CA . LEU A 1 91 ? -2.170 14.183 13.545 1.00 97.31 91 LEU A CA 1
ATOM 748 C C . LEU A 1 91 ? -1.683 12.852 14.144 1.00 97.31 91 LEU A C 1
ATOM 750 O O . LEU A 1 91 ? -0.811 12.843 15.008 1.00 97.31 91 LEU A O 1
ATOM 754 N N . ILE A 1 92 ? -2.239 11.719 13.704 1.00 97.12 92 ILE A N 1
ATOM 755 C CA . ILE A 1 92 ? -1.736 10.395 14.097 1.00 97.12 92 ILE A CA 1
ATOM 756 C C . ILE A 1 92 ? -0.358 10.157 13.467 1.00 97.12 92 ILE A C 1
ATOM 758 O O . ILE A 1 92 ? 0.568 9.772 14.177 1.00 97.12 92 ILE A O 1
ATOM 762 N N . GLN A 1 93 ? -0.199 10.425 12.166 1.00 95.38 93 GLN A N 1
ATOM 763 C CA . GLN A 1 93 ? 1.055 10.235 11.432 1.00 95.38 93 GLN A CA 1
ATOM 764 C C . GLN A 1 93 ? 2.199 11.101 11.982 1.00 95.38 93 GLN A C 1
ATOM 766 O O . GLN A 1 93 ? 3.323 10.618 12.067 1.00 95.38 93 GLN A O 1
ATOM 771 N N . GLU A 1 94 ? 1.923 12.337 12.408 1.00 95.25 94 GLU A N 1
ATOM 772 C CA . GLU A 1 94 ? 2.879 13.233 13.083 1.00 95.25 94 GLU A CA 1
ATOM 773 C C . GLU A 1 94 ? 3.428 12.629 14.386 1.00 95.25 94 GLU A C 1
ATOM 775 O O . GLU A 1 94 ? 4.560 12.904 14.780 1.00 95.25 94 GLU A O 1
ATOM 780 N N . GLY A 1 95 ? 2.645 11.773 15.047 1.00 95.06 95 GLY A N 1
ATOM 781 C CA . GLY A 1 95 ? 3.066 11.026 16.228 1.00 95.06 95 GLY A CA 1
ATOM 782 C C . GLY A 1 95 ? 3.803 9.717 15.928 1.00 95.06 95 GLY A C 1
ATOM 783 O O . GLY A 1 95 ? 4.240 9.041 16.864 1.00 95.06 95 GLY A O 1
ATOM 784 N N . LEU A 1 96 ? 3.948 9.315 14.666 1.00 95.62 96 LEU A N 1
ATOM 785 C CA . LEU A 1 96 ? 4.649 8.094 14.255 1.00 95.62 96 LEU A CA 1
ATOM 786 C C . LEU A 1 96 ? 6.049 8.414 13.721 1.00 95.62 96 LEU A C 1
ATOM 788 O O . LEU A 1 96 ? 6.401 9.563 13.470 1.00 95.62 96 LEU A O 1
ATOM 792 N N . GLN A 1 97 ? 6.880 7.383 13.573 1.00 91.69 97 GLN A N 1
ATOM 793 C CA . GLN A 1 97 ? 8.191 7.550 12.956 1.00 91.69 97 GLN A CA 1
ATOM 794 C C . GLN A 1 97 ? 8.028 7.884 11.469 1.00 91.69 97 GLN A C 1
ATOM 796 O O . GLN A 1 97 ? 7.361 7.157 10.731 1.00 91.69 97 GLN A O 1
ATOM 801 N N . THR A 1 98 ? 8.683 8.954 11.016 1.00 86.12 98 THR A N 1
ATOM 802 C CA . THR A 1 98 ? 8.734 9.302 9.595 1.00 86.12 98 THR A CA 1
ATOM 803 C C . THR A 1 98 ? 9.497 8.234 8.821 1.00 86.12 98 THR A C 1
ATOM 805 O O . THR A 1 98 ? 10.675 7.981 9.081 1.00 86.12 98 THR A O 1
ATOM 808 N N . VAL A 1 99 ? 8.835 7.639 7.832 1.00 84.31 99 VAL A N 1
ATOM 809 C CA . VAL A 1 99 ? 9.454 6.708 6.889 1.00 84.31 99 VAL A CA 1
ATOM 810 C C . VAL A 1 99 ? 9.726 7.457 5.593 1.00 84.31 99 VAL A C 1
ATOM 812 O O . VAL A 1 99 ? 8.812 8.006 4.979 1.00 84.31 99 VAL A O 1
ATOM 815 N N . ALA A 1 100 ? 10.988 7.504 5.175 1.00 79.50 100 ALA A N 1
ATOM 816 C CA . ALA A 1 100 ? 11.356 8.163 3.932 1.00 79.50 100 ALA A CA 1
ATOM 817 C C . ALA A 1 100 ? 10.921 7.311 2.730 1.00 79.50 100 ALA A C 1
ATOM 819 O O . ALA A 1 100 ? 11.503 6.259 2.462 1.00 79.50 100 ALA A O 1
ATOM 820 N N . VAL A 1 101 ? 9.920 7.787 1.990 1.00 77.94 101 VAL A N 1
ATOM 821 C CA . VAL A 1 101 ? 9.516 7.214 0.700 1.00 77.94 101 VAL A CA 1
ATOM 822 C C . VAL A 1 101 ? 10.338 7.900 -0.389 1.00 77.94 101 VAL A C 1
ATOM 824 O O . VAL A 1 101 ? 9.947 8.923 -0.942 1.00 77.94 101 VAL A O 1
ATOM 827 N N . ASN A 1 102 ? 11.544 7.383 -0.624 1.00 81.31 102 ASN A N 1
ATOM 828 C CA . ASN A 1 102 ? 12.453 7.925 -1.631 1.00 81.31 102 ASN A CA 1
ATOM 829 C C . ASN A 1 102 ? 12.264 7.222 -2.973 1.00 81.31 102 ASN A C 1
ATOM 831 O O . ASN A 1 102 ? 12.039 6.013 -3.018 1.00 81.31 102 ASN A O 1
ATOM 835 N N . ARG A 1 103 ? 12.474 7.969 -4.061 1.00 88.19 103 ARG A N 1
ATOM 836 C CA . ARG A 1 103 ? 12.579 7.377 -5.395 1.00 88.19 103 ARG A CA 1
ATOM 837 C C . ARG A 1 103 ? 13.739 6.384 -5.459 1.00 88.19 103 ARG A C 1
ATOM 839 O O . ARG A 1 103 ? 14.815 6.625 -4.909 1.00 88.19 103 ARG A O 1
ATOM 846 N N . ILE A 1 104 ? 13.512 5.285 -6.161 1.00 90.38 104 ILE A N 1
ATOM 847 C CA . ILE A 1 104 ? 14.421 4.155 -6.298 1.00 90.38 104 ILE A CA 1
ATOM 848 C C . ILE A 1 104 ? 15.511 4.512 -7.322 1.00 90.38 104 ILE A C 1
ATOM 850 O O . ILE A 1 104 ? 15.192 4.826 -8.474 1.00 90.38 104 ILE A O 1
ATOM 854 N N . PRO A 1 105 ? 16.802 4.474 -6.952 1.00 90.31 105 PRO A N 1
ATOM 855 C CA . PRO A 1 105 ? 17.874 4.494 -7.936 1.00 90.31 105 PRO A CA 1
ATOM 856 C C . PRO A 1 105 ? 17.947 3.127 -8.627 1.00 90.31 105 PRO A C 1
ATOM 858 O O . PRO A 1 105 ? 18.089 2.107 -7.967 1.00 90.31 105 PRO A O 1
ATOM 861 N N . PHE A 1 106 ? 17.884 3.075 -9.953 1.00 89.50 106 PHE A N 1
ATOM 862 C CA . PHE A 1 106 ? 18.068 1.821 -10.692 1.00 89.50 106 PHE A CA 1
ATOM 863 C C . PHE A 1 106 ? 19.568 1.561 -10.959 1.00 89.50 106 PHE A C 1
ATOM 865 O O . PHE A 1 106 ? 20.285 2.522 -11.250 1.00 89.50 106 PHE A O 1
ATOM 872 N N . PRO A 1 107 ? 20.086 0.317 -10.862 1.00 87.94 107 PRO A N 1
ATOM 873 C CA . PRO A 1 107 ? 19.392 -0.951 -10.580 1.00 87.94 107 PRO A CA 1
ATOM 874 C C . PRO A 1 107 ? 19.252 -1.289 -9.081 1.00 87.94 107 PRO A C 1
ATOM 876 O O . PRO A 1 107 ? 18.864 -2.395 -8.724 1.00 87.94 107 PRO A O 1
ATOM 879 N N . ASN A 1 108 ? 19.590 -0.366 -8.181 1.00 80.25 108 ASN A N 1
ATOM 880 C CA . ASN A 1 108 ? 19.757 -0.661 -6.760 1.00 80.25 108 ASN A CA 1
ATOM 881 C C . ASN A 1 108 ? 18.511 -0.328 -5.929 1.00 80.25 108 ASN A C 1
ATOM 883 O O . ASN A 1 108 ? 18.341 0.800 -5.458 1.00 80.25 108 ASN A O 1
ATOM 887 N N . LEU A 1 109 ? 17.702 -1.339 -5.606 1.00 78.94 109 LEU A N 1
ATOM 888 C CA . LEU A 1 109 ? 16.748 -1.204 -4.508 1.00 78.94 109 LEU A CA 1
ATOM 889 C C . LEU A 1 109 ? 17.499 -1.293 -3.175 1.00 78.94 109 LEU A C 1
ATOM 891 O O . LEU A 1 109 ? 18.010 -2.348 -2.801 1.00 78.94 109 LEU A O 1
ATOM 895 N N . LYS A 1 110 ? 17.587 -0.177 -2.443 1.00 77.94 110 LYS A N 1
ATOM 896 C CA . LYS A 1 110 ? 18.130 -0.202 -1.077 1.00 77.94 110 LYS A CA 1
ATOM 897 C C . LYS A 1 110 ? 17.267 -1.125 -0.206 1.00 77.94 110 LYS A C 1
ATOM 899 O O . LYS A 1 110 ? 16.048 -1.087 -0.366 1.00 77.94 110 LYS A O 1
ATOM 904 N N . PRO A 1 111 ? 17.852 -1.889 0.738 1.00 73.75 111 PRO A N 1
ATOM 905 C CA . PRO A 1 111 ? 17.074 -2.653 1.703 1.00 73.75 111 PRO A CA 1
ATOM 906 C C . PRO A 1 111 ? 16.053 -1.750 2.392 1.00 73.75 111 PRO A C 1
ATOM 908 O O . PRO A 1 111 ? 16.409 -0.727 2.984 1.00 73.75 111 PRO A O 1
ATOM 911 N N . ILE A 1 112 ? 14.782 -2.117 2.277 1.00 78.69 112 ILE A N 1
ATOM 912 C CA . ILE A 1 112 ? 13.687 -1.365 2.875 1.00 78.69 112 ILE A CA 1
ATOM 913 C C . ILE A 1 112 ? 13.521 -1.884 4.299 1.00 78.69 112 ILE A C 1
ATOM 915 O O . ILE A 1 112 ? 13.428 -3.091 4.526 1.00 78.69 112 ILE A O 1
ATOM 919 N N . GLN A 1 113 ? 13.551 -0.976 5.277 1.00 85.81 113 GLN A N 1
ATOM 920 C CA . GLN A 1 113 ? 13.282 -1.356 6.662 1.00 85.81 113 GLN A CA 1
ATOM 921 C C . GLN A 1 113 ? 11.863 -1.924 6.764 1.00 85.81 113 GLN A C 1
ATOM 923 O O . GLN A 1 113 ? 10.974 -1.376 6.111 1.00 85.81 113 GLN A O 1
ATOM 928 N N . PRO A 1 114 ? 11.615 -2.950 7.601 1.00 89.44 114 PRO A N 1
ATOM 929 C CA . PRO A 1 114 ? 10.266 -3.459 7.811 1.00 89.44 114 PRO A CA 1
ATOM 930 C C . PRO A 1 114 ? 9.308 -2.318 8.148 1.00 89.44 114 PRO A C 1
ATOM 932 O O . PRO A 1 114 ? 9.616 -1.484 9.008 1.00 89.44 114 PRO A O 1
ATOM 935 N N . PHE A 1 115 ? 8.174 -2.277 7.460 1.00 93.50 115 PHE A N 1
ATOM 936 C CA . PHE A 1 115 ? 7.132 -1.276 7.637 1.00 93.50 115 PHE A CA 1
ATOM 937 C C . PHE A 1 115 ? 5.762 -1.945 7.643 1.00 93.50 115 PHE A C 1
ATOM 939 O O . PHE A 1 115 ? 5.597 -3.053 7.141 1.00 93.50 115 PHE A O 1
ATOM 946 N N . GLY A 1 116 ? 4.788 -1.260 8.228 1.00 95.94 116 GLY A N 1
ATOM 947 C CA . GLY A 1 116 ? 3.379 -1.561 8.044 1.00 95.94 116 GLY A CA 1
ATOM 948 C C . GLY A 1 116 ? 2.677 -0.472 7.244 1.00 95.94 116 GLY A C 1
ATOM 949 O O . GLY A 1 116 ? 3.166 0.655 7.135 1.00 95.94 116 GLY A O 1
ATOM 950 N N . CYS A 1 117 ? 1.509 -0.800 6.712 1.00 97.00 117 CYS A N 1
ATOM 951 C CA . CYS A 1 117 ? 0.598 0.147 6.093 1.00 97.00 117 CYS A CA 1
ATOM 952 C C . CYS A 1 117 ? -0.661 0.308 6.941 1.00 97.00 117 CYS A C 1
ATOM 954 O O . CYS A 1 117 ? -1.120 -0.644 7.575 1.00 97.00 117 CYS A O 1
ATOM 956 N N . TRP A 1 118 ? -1.217 1.517 6.967 1.00 97.81 118 TRP A N 1
ATOM 957 C CA . TRP A 1 118 ? -2.438 1.797 7.711 1.00 97.81 118 TRP A CA 1
ATOM 958 C C . TRP A 1 118 ? -3.302 2.864 7.039 1.00 97.81 118 TRP A C 1
ATOM 960 O O . TRP A 1 118 ? -2.822 3.674 6.245 1.00 97.81 118 TRP A O 1
ATOM 970 N N . THR A 1 119 ? -4.589 2.876 7.373 1.00 97.88 119 THR A N 1
ATOM 971 C CA . THR A 1 119 ? -5.532 3.935 6.999 1.00 97.88 119 THR A CA 1
ATOM 972 C C . THR A 1 119 ? -6.601 4.118 8.081 1.00 97.88 119 THR A C 1
ATOM 974 O O . THR A 1 119 ? -6.742 3.274 8.970 1.00 97.88 119 THR A O 1
ATOM 977 N N . LEU A 1 120 ? -7.368 5.208 8.004 1.00 97.62 120 LEU A N 1
ATOM 978 C CA . LEU A 1 120 ? -8.582 5.382 8.802 1.00 97.62 120 LEU A CA 1
ATOM 979 C C . LEU A 1 120 ? -9.779 4.829 8.030 1.00 97.62 120 LEU A C 1
ATOM 981 O O . LEU A 1 120 ? -10.138 5.337 6.971 1.00 97.62 120 LEU A O 1
ATOM 985 N N . HIS A 1 121 ? -10.407 3.796 8.584 1.00 96.31 121 HIS A N 1
ATOM 986 C CA . HIS A 1 121 ? -11.662 3.250 8.065 1.00 96.31 121 HIS A CA 1
ATOM 987 C C . HIS A 1 121 ? -12.831 4.182 8.384 1.00 96.31 121 HIS A C 1
ATOM 989 O O . HIS A 1 121 ? -13.664 4.471 7.525 1.00 96.31 121 HIS A O 1
ATOM 995 N N . ASP A 1 122 ? -12.827 4.722 9.601 1.00 94.94 122 ASP A N 1
ATOM 996 C CA . ASP A 1 122 ? -13.706 5.793 10.052 1.00 94.94 122 ASP A CA 1
ATOM 997 C C . ASP A 1 122 ? -12.952 6.748 11.008 1.00 94.94 122 ASP A C 1
ATOM 999 O O . ASP A 1 122 ? -11.726 6.696 11.131 1.00 94.94 122 ASP A O 1
ATOM 1003 N N . ALA A 1 123 ? -13.661 7.654 11.688 1.00 94.56 123 ALA A N 1
ATOM 1004 C CA . ALA A 1 123 ? -13.046 8.621 12.601 1.00 94.56 123 ALA A CA 1
ATOM 1005 C C . ALA A 1 123 ? -12.315 7.982 13.805 1.00 94.56 123 ALA A C 1
ATOM 1007 O O . ALA A 1 123 ? -11.443 8.618 14.401 1.00 94.56 123 ALA A O 1
ATOM 1008 N N . ASN A 1 124 ? -12.652 6.755 14.182 1.00 96.00 124 ASN A N 1
ATOM 1009 C CA . ASN A 1 124 ? -12.223 6.075 15.402 1.00 96.00 124 ASN A CA 1
ATOM 1010 C C . ASN A 1 124 ? -11.782 4.618 15.171 1.00 96.00 124 ASN A C 1
ATOM 1012 O O . ASN A 1 124 ? -11.506 3.906 16.140 1.00 96.00 124 ASN A O 1
ATOM 1016 N N . THR A 1 125 ? -11.648 4.208 13.909 1.00 97.00 125 THR A N 1
ATOM 1017 C CA . THR A 1 125 ? -11.237 2.862 13.512 1.00 97.00 125 THR A CA 1
ATOM 1018 C C . THR A 1 125 ? -10.080 2.920 12.515 1.00 97.00 125 THR A C 1
ATOM 1020 O O . THR A 1 125 ? -10.184 3.533 11.450 1.00 97.00 125 THR A O 1
ATOM 1023 N N . ILE A 1 126 ? -8.962 2.279 12.859 1.00 97.88 126 ILE A N 1
ATOM 1024 C CA . ILE A 1 126 ? -7.805 2.082 11.974 1.00 97.88 126 ILE A CA 1
ATOM 1025 C C . ILE A 1 126 ? -7.877 0.688 11.358 1.00 97.88 126 ILE A C 1
ATOM 1027 O O . ILE A 1 126 ? -8.131 -0.282 12.069 1.00 97.88 126 ILE A O 1
ATOM 1031 N N . LEU A 1 127 ? -7.553 0.589 10.070 1.00 98.12 127 LEU A N 1
ATOM 1032 C CA . LEU A 1 127 ? -7.117 -0.661 9.448 1.00 98.12 127 LEU A CA 1
ATOM 1033 C C . LEU A 1 127 ? -5.603 -0.611 9.293 1.00 98.12 127 LEU A C 1
ATOM 1035 O O . LEU A 1 127 ? -5.077 0.355 8.739 1.00 98.12 127 LEU A O 1
ATOM 1039 N N . ALA A 1 128 ? -4.909 -1.631 9.786 1.00 98.19 128 ALA A N 1
ATOM 1040 C CA . ALA A 1 128 ? -3.455 -1.697 9.755 1.00 98.19 128 ALA A CA 1
ATOM 1041 C C . ALA A 1 128 ? -2.960 -3.103 9.410 1.00 98.19 128 ALA A C 1
ATOM 1043 O O . ALA A 1 128 ? -3.597 -4.101 9.738 1.00 98.19 128 ALA A O 1
ATOM 1044 N N . SER A 1 129 ? -1.799 -3.182 8.770 1.00 98.00 129 SER A N 1
ATOM 1045 C CA . SER A 1 129 ? -1.106 -4.436 8.485 1.00 98.00 129 SER A CA 1
ATOM 1046 C C . SER A 1 129 ? 0.401 -4.225 8.496 1.00 98.00 129 SER A C 1
ATOM 1048 O O . SER A 1 129 ? 0.896 -3.240 7.957 1.00 98.00 129 SER A O 1
ATOM 1050 N N . THR A 1 130 ? 1.131 -5.171 9.079 1.00 96.31 130 THR A N 1
ATOM 1051 C CA . THR A 1 130 ? 2.598 -5.271 8.996 1.00 96.31 130 THR A CA 1
ATOM 1052 C C . THR A 1 130 ? 3.061 -6.292 7.950 1.00 96.31 130 THR A C 1
ATOM 1054 O O . THR A 1 130 ? 4.257 -6.539 7.823 1.00 96.31 130 THR A O 1
ATOM 1057 N N . ASN A 1 131 ? 2.127 -6.897 7.210 1.00 95.94 131 ASN A N 1
ATOM 1058 C CA . ASN A 1 131 ? 2.376 -7.921 6.199 1.00 95.94 131 ASN A CA 1
ATOM 1059 C C . ASN A 1 131 ? 1.774 -7.474 4.862 1.00 95.94 131 ASN A C 1
ATOM 1061 O O . ASN A 1 131 ? 0.645 -7.830 4.515 1.00 95.94 131 ASN A O 1
ATOM 1065 N N . THR A 1 132 ? 2.521 -6.663 4.119 1.00 95.25 132 THR A N 1
ATO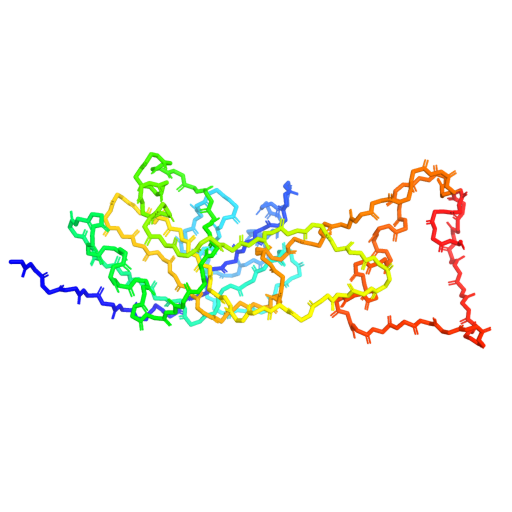M 1066 C CA . THR A 1 132 ? 2.154 -6.247 2.762 1.00 95.25 132 THR A CA 1
ATOM 1067 C C . THR A 1 132 ? 2.753 -7.189 1.721 1.00 95.25 132 THR A C 1
ATOM 1069 O O . THR A 1 132 ? 3.785 -7.826 1.933 1.00 95.25 132 THR A O 1
ATOM 1072 N N . GLN A 1 133 ? 2.090 -7.322 0.575 1.00 94.62 133 GLN A N 1
ATOM 1073 C CA . GLN A 1 133 ? 2.567 -8.156 -0.524 1.00 94.62 133 GLN A CA 1
ATOM 1074 C C . GLN A 1 133 ? 3.813 -7.574 -1.175 1.00 94.62 133 GLN A C 1
ATOM 1076 O O . GLN A 1 133 ? 4.713 -8.327 -1.555 1.00 94.62 133 GLN A O 1
ATOM 1081 N N . LYS A 1 134 ? 3.852 -6.254 -1.337 1.00 91.19 134 LYS A N 1
ATOM 1082 C CA . LYS A 1 134 ? 5.006 -5.555 -1.882 1.00 91.19 134 LYS A CA 1
ATOM 1083 C C . LYS A 1 134 ? 5.889 -5.054 -0.747 1.00 91.19 134 LYS A C 1
ATOM 1085 O O . LYS A 1 134 ? 5.420 -4.472 0.226 1.00 91.19 134 LYS A O 1
ATOM 1090 N N . ASN A 1 135 ? 7.196 -5.216 -0.935 1.00 86.25 135 ASN A N 1
ATOM 1091 C CA . ASN A 1 135 ? 8.217 -4.693 -0.026 1.00 86.25 135 ASN A CA 1
ATOM 1092 C C . ASN A 1 135 ? 8.565 -3.222 -0.309 1.00 86.25 135 ASN A C 1
ATOM 1094 O O . ASN A 1 135 ? 9.569 -2.737 0.196 1.00 86.25 135 ASN A O 1
ATOM 1098 N N . VAL A 1 136 ? 7.760 -2.513 -1.109 1.00 89.38 136 VAL A N 1
ATOM 1099 C CA . VAL A 1 136 ? 7.870 -1.068 -1.356 1.00 89.38 136 VAL A CA 1
ATOM 1100 C C . VAL A 1 136 ? 6.629 -0.360 -0.796 1.00 89.38 136 VAL A C 1
ATOM 1102 O O . VAL A 1 136 ? 5.539 -0.930 -0.884 1.00 89.38 136 VAL A O 1
ATOM 1105 N N . PRO A 1 137 ? 6.751 0.855 -0.222 1.00 90.44 137 PRO A N 1
ATOM 1106 C CA . PRO A 1 137 ? 5.614 1.588 0.334 1.00 90.44 137 PRO A CA 1
ATOM 1107 C C . PRO A 1 137 ? 4.425 1.660 -0.633 1.00 90.44 137 PRO A C 1
ATOM 1109 O O . PRO A 1 137 ? 4.556 2.154 -1.753 1.00 90.44 137 PRO A O 1
ATOM 1112 N N . LEU A 1 138 ? 3.266 1.156 -0.193 1.00 93.06 138 LEU A N 1
ATOM 1113 C CA . LEU A 1 138 ? 2.018 1.105 -0.970 1.00 93.06 138 LEU A CA 1
ATOM 1114 C C . LEU A 1 138 ? 2.139 0.396 -2.332 1.00 93.06 138 LEU A C 1
ATOM 1116 O O . LEU A 1 138 ? 1.323 0.646 -3.215 1.00 93.06 138 LEU A O 1
ATOM 1120 N N . GLY A 1 139 ? 3.158 -0.436 -2.559 1.00 91.62 139 GLY A N 1
ATOM 1121 C CA . GLY A 1 139 ? 3.379 -1.074 -3.862 1.00 91.62 139 GLY A CA 1
ATOM 1122 C C . GLY A 1 139 ? 3.818 -0.125 -4.984 1.00 91.62 139 GLY A C 1
ATOM 1123 O O . GLY A 1 139 ? 3.761 -0.510 -6.147 1.00 91.62 139 GLY A O 1
ATOM 1124 N N . ALA A 1 140 ? 4.232 1.111 -4.677 1.00 90.12 140 ALA A N 1
ATOM 1125 C CA . ALA A 1 140 ? 4.584 2.111 -5.686 1.00 90.12 140 ALA A CA 1
ATOM 1126 C C . ALA A 1 140 ? 6.091 2.107 -6.015 1.00 90.12 140 ALA A C 1
ATOM 1128 O O . ALA A 1 140 ? 6.911 2.617 -5.248 1.00 90.12 140 ALA A O 1
ATOM 1129 N N . TYR A 1 141 ? 6.462 1.571 -7.181 1.00 89.75 141 TYR A N 1
ATOM 1130 C CA . TYR A 1 141 ? 7.834 1.613 -7.701 1.00 89.75 141 TYR A CA 1
ATOM 1131 C C . TYR A 1 141 ? 8.117 2.940 -8.423 1.00 89.75 141 TYR A C 1
ATOM 1133 O O . TYR A 1 141 ? 8.057 3.040 -9.647 1.00 89.75 141 TYR A O 1
ATOM 1141 N N . GLU A 1 142 ? 8.437 3.987 -7.664 1.00 89.88 142 GLU A N 1
ATOM 1142 C CA . GLU A 1 142 ? 8.835 5.276 -8.239 1.00 89.88 142 GLU A CA 1
ATOM 1143 C C . GLU A 1 142 ? 10.353 5.369 -8.405 1.00 89.88 142 GLU A C 1
ATOM 1145 O O . GLU A 1 142 ? 11.080 5.386 -7.417 1.00 89.88 142 GLU A O 1
ATOM 1150 N N . PHE A 1 143 ? 10.850 5.481 -9.639 1.00 91.94 143 PHE A N 1
ATOM 1151 C CA . PHE A 1 143 ? 12.289 5.542 -9.920 1.00 91.94 143 PHE A CA 1
ATOM 1152 C C . PHE A 1 143 ? 12.818 6.965 -10.125 1.00 91.94 143 PHE A C 1
ATOM 1154 O O . PHE A 1 143 ? 12.097 7.894 -10.497 1.00 91.94 143 PHE A O 1
ATOM 1161 N N . ILE A 1 144 ? 14.126 7.132 -9.923 1.00 91.31 144 ILE A N 1
ATOM 1162 C CA . ILE A 1 144 ? 14.863 8.307 -10.396 1.00 91.31 144 ILE A CA 1
ATOM 1163 C C . ILE A 1 144 ? 15.036 8.175 -11.913 1.00 91.31 144 ILE A C 1
ATOM 1165 O O . ILE A 1 144 ? 15.802 7.344 -12.391 1.00 91.31 144 ILE A O 1
ATOM 1169 N N . GLU A 1 145 ? 14.301 8.987 -12.668 1.00 89.31 145 GLU A N 1
ATOM 1170 C CA . GLU A 1 145 ? 14.245 8.894 -14.129 1.00 89.31 145 GLU A CA 1
ATOM 1171 C C . GLU A 1 145 ? 15.516 9.388 -14.826 1.00 89.31 145 GLU A C 1
ATOM 1173 O O . GLU A 1 145 ? 16.059 10.445 -14.493 1.00 89.31 145 GLU A O 1
ATOM 1178 N N . ASN A 1 146 ? 15.908 8.682 -15.889 1.00 83.44 146 ASN A N 1
ATOM 1179 C CA . ASN A 1 146 ? 16.818 9.208 -16.896 1.00 83.44 146 ASN A CA 1
ATOM 1180 C C . ASN A 1 146 ? 16.007 9.985 -17.943 1.00 83.44 146 ASN A C 1
ATOM 1182 O O . ASN A 1 146 ? 15.253 9.400 -18.719 1.00 83.44 146 ASN A O 1
ATOM 1186 N N . LYS A 1 147 ? 16.158 11.311 -17.954 1.00 82.00 147 LYS A N 1
ATOM 1187 C CA . LYS A 1 147 ? 15.448 12.206 -18.884 1.00 82.00 147 LYS A CA 1
ATOM 1188 C C . LYS A 1 147 ? 16.230 12.530 -20.161 1.00 82.00 147 LYS A C 1
ATOM 1190 O O . LYS A 1 147 ? 15.749 13.328 -20.956 1.00 82.00 147 LYS A O 1
ATOM 1195 N N . GLN A 1 148 ? 17.439 11.993 -20.322 1.00 81.81 148 GLN A N 1
ATOM 1196 C CA . GLN A 1 148 ? 18.351 12.373 -21.405 1.00 81.81 148 GLN A CA 1
ATOM 1197 C C . GLN A 1 148 ? 18.459 11.311 -22.498 1.00 81.81 148 GLN A C 1
ATOM 1199 O O . GLN A 1 148 ? 18.523 11.659 -23.669 1.00 81.81 148 GLN A O 1
ATOM 1204 N N . ILE A 1 149 ? 18.524 10.035 -22.114 1.00 79.50 149 ILE A N 1
ATOM 1205 C CA . ILE A 1 149 ? 18.882 8.945 -23.033 1.00 79.50 149 ILE A CA 1
ATOM 1206 C C . ILE A 1 149 ? 17.658 8.285 -23.693 1.00 79.50 149 ILE A C 1
ATOM 1208 O O . ILE A 1 149 ? 17.645 8.184 -24.918 1.00 79.50 149 ILE A O 1
ATOM 1212 N N . PRO A 1 150 ? 16.646 7.804 -22.944 1.00 77.06 150 PRO A N 1
ATOM 1213 C CA . PRO A 1 150 ? 15.578 7.015 -23.545 1.00 77.06 150 PRO A CA 1
ATOM 1214 C C . PRO A 1 150 ? 14.568 7.891 -24.306 1.00 77.06 150 PRO A C 1
ATOM 1216 O O . PRO A 1 150 ? 14.266 9.008 -23.874 1.00 77.06 150 PRO A O 1
ATOM 1219 N N . PRO A 1 151 ? 13.970 7.373 -25.396 1.00 76.94 151 PRO A N 1
ATOM 1220 C CA . PRO A 1 151 ? 13.039 8.134 -26.232 1.00 76.94 151 PRO A CA 1
ATOM 1221 C C . PRO A 1 151 ? 11.690 8.395 -25.545 1.00 76.94 151 PRO A C 1
ATOM 1223 O O . PRO A 1 151 ? 10.921 9.253 -25.974 1.00 76.94 151 PRO A O 1
ATOM 1226 N N . ASN A 1 152 ? 11.362 7.633 -24.498 1.00 83.06 152 ASN A N 1
ATOM 1227 C CA . ASN A 1 152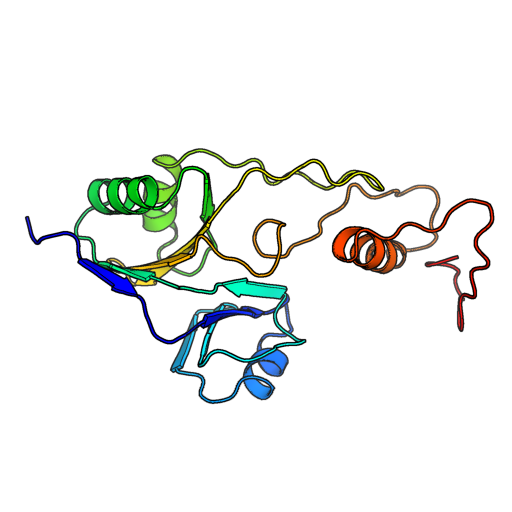 ? 10.126 7.748 -23.730 1.00 83.06 152 ASN A CA 1
ATOM 1228 C C . ASN A 1 152 ? 10.304 7.150 -22.322 1.00 83.06 152 ASN A C 1
ATOM 1230 O O . ASN A 1 152 ? 11.384 6.695 -21.969 1.00 83.06 152 ASN A O 1
ATOM 1234 N N . ARG A 1 153 ? 9.237 7.131 -21.510 1.00 87.56 153 ARG A N 1
ATOM 1235 C CA . ARG A 1 153 ? 9.242 6.588 -20.135 1.00 87.56 153 ARG A CA 1
ATOM 1236 C C . ARG A 1 153 ? 8.907 5.090 -20.050 1.00 87.56 153 ARG A C 1
ATOM 1238 O O . ARG A 1 153 ? 8.716 4.581 -18.949 1.00 87.56 153 ARG A O 1
ATOM 1245 N N . ALA A 1 154 ? 8.806 4.371 -21.172 1.00 88.31 154 ALA A N 1
ATOM 1246 C CA . ALA A 1 154 ? 8.425 2.957 -21.173 1.00 88.31 154 ALA A CA 1
ATOM 1247 C C . ALA A 1 154 ? 9.453 2.084 -20.444 1.00 88.31 154 ALA A C 1
ATOM 1249 O O . ALA A 1 154 ? 9.036 1.141 -19.773 1.00 88.31 154 ALA A O 1
ATOM 1250 N N . TYR A 1 155 ? 10.748 2.427 -20.491 1.00 89.19 155 TYR A N 1
ATOM 1251 C CA . TYR A 1 155 ? 11.819 1.727 -19.762 1.00 89.19 155 TYR A CA 1
ATOM 1252 C C . TYR A 1 155 ? 11.527 1.556 -18.263 1.00 89.19 155 TYR A C 1
ATOM 1254 O O . TYR A 1 155 ? 11.973 0.582 -17.663 1.00 89.19 155 TYR A O 1
ATOM 1262 N N . LEU A 1 156 ? 10.738 2.456 -17.657 1.00 92.12 156 LEU A N 1
ATOM 1263 C CA . LEU A 1 156 ? 10.356 2.366 -16.245 1.00 92.12 156 LEU A CA 1
ATOM 1264 C C . LEU A 1 156 ? 9.562 1.094 -15.934 1.00 92.12 156 LEU A C 1
ATOM 1266 O O . LEU A 1 156 ? 9.730 0.531 -14.857 1.00 92.12 156 LEU A O 1
ATOM 1270 N N . LYS A 1 157 ? 8.756 0.601 -16.884 1.00 90.25 157 LYS A N 1
ATOM 1271 C CA . LYS A 1 157 ? 8.033 -0.672 -16.736 1.00 90.25 157 LYS A CA 1
ATOM 1272 C C . LYS A 1 157 ? 9.006 -1.846 -16.634 1.00 90.25 157 LYS A C 1
ATOM 1274 O O . LYS A 1 157 ? 8.824 -2.736 -15.812 1.00 90.25 157 LYS A O 1
ATOM 1279 N N . LEU A 1 158 ? 10.061 -1.830 -17.448 1.00 91.44 158 LEU A N 1
ATOM 1280 C CA . LEU A 1 158 ? 11.081 -2.873 -17.426 1.00 91.44 158 LEU A CA 1
ATOM 1281 C C . LEU A 1 158 ? 11.912 -2.801 -16.135 1.00 91.44 158 LEU A C 1
ATOM 1283 O O . LEU A 1 158 ? 12.181 -3.826 -15.510 1.00 91.44 158 LEU A O 1
ATOM 1287 N N . TRP A 1 159 ? 12.245 -1.588 -15.681 1.00 92.81 159 TRP A N 1
ATOM 1288 C CA . TRP A 1 159 ? 12.903 -1.370 -14.389 1.00 92.81 159 TRP A CA 1
ATOM 1289 C C . TRP A 1 159 ? 12.069 -1.883 -13.215 1.00 92.81 159 TRP A C 1
ATOM 1291 O O . TRP A 1 159 ? 12.622 -2.516 -12.314 1.00 92.81 159 TRP A O 1
ATOM 1301 N N . GLU A 1 160 ? 10.755 -1.653 -13.227 1.00 92.25 160 GLU A N 1
ATOM 1302 C CA . GLU A 1 160 ? 9.828 -2.186 -12.228 1.00 92.25 160 GLU A CA 1
ATOM 1303 C C . GLU A 1 160 ? 9.836 -3.718 -12.214 1.00 92.25 160 GLU A C 1
ATOM 1305 O O . GLU A 1 160 ? 9.993 -4.306 -11.145 1.00 92.25 160 GLU A O 1
ATOM 1310 N N . VAL A 1 161 ? 9.765 -4.370 -13.381 1.00 91.44 161 VAL A N 1
ATOM 1311 C CA . VAL A 1 161 ? 9.831 -5.839 -13.493 1.00 91.44 161 VAL A CA 1
ATOM 1312 C C . VAL A 1 161 ? 11.147 -6.380 -12.930 1.00 91.44 161 VAL A C 1
ATOM 1314 O O . VAL A 1 161 ? 11.124 -7.257 -12.066 1.00 91.44 161 VAL A O 1
ATOM 1317 N N . PHE A 1 162 ? 12.289 -5.833 -13.352 1.00 92.31 162 PHE A N 1
ATOM 1318 C CA . PHE A 1 162 ? 13.606 -6.261 -12.866 1.00 92.31 162 PHE A CA 1
ATOM 1319 C C . PHE A 1 162 ? 13.761 -6.071 -11.358 1.00 92.31 162 PHE A C 1
ATOM 1321 O O . PHE A 1 162 ? 14.236 -6.964 -10.656 1.00 92.31 162 PHE A O 1
ATOM 1328 N N . THR A 1 163 ? 13.288 -4.938 -10.841 1.00 91.25 163 THR A N 1
ATOM 1329 C CA . THR A 1 163 ? 13.359 -4.625 -9.411 1.00 91.25 163 THR A CA 1
ATOM 1330 C C . THR A 1 163 ? 12.415 -5.506 -8.594 1.00 91.25 163 THR A C 1
ATOM 1332 O O . THR A 1 163 ? 12.805 -6.018 -7.547 1.00 91.25 163 THR A O 1
ATOM 1335 N N . SER A 1 164 ? 11.180 -5.719 -9.058 1.00 88.56 164 SER A N 1
ATOM 1336 C CA . SER A 1 164 ? 10.184 -6.536 -8.358 1.00 88.56 164 SER A CA 1
ATOM 1337 C C . SER A 1 164 ? 10.545 -8.021 -8.357 1.00 88.56 164 SER A C 1
ATOM 1339 O O . SER A 1 164 ? 10.195 -8.709 -7.400 1.00 88.56 164 SER A O 1
ATOM 1341 N N . LEU A 1 165 ? 11.199 -8.521 -9.408 1.00 89.00 165 LEU A N 1
ATOM 1342 C CA . LEU A 1 165 ? 11.646 -9.915 -9.507 1.00 89.00 165 LEU A CA 1
ATOM 1343 C C . LEU A 1 165 ? 13.063 -10.131 -8.961 1.00 89.00 165 LEU A C 1
ATOM 1345 O O . LEU A 1 165 ? 13.506 -11.273 -8.868 1.00 89.00 165 LEU A O 1
ATOM 1349 N N . ASN A 1 166 ? 13.771 -9.051 -8.608 1.00 88.38 166 ASN A N 1
ATOM 1350 C CA . ASN A 1 166 ? 15.195 -9.066 -8.277 1.00 88.38 166 ASN A CA 1
ATOM 1351 C C . ASN A 1 166 ? 16.029 -9.810 -9.341 1.00 88.38 166 ASN A C 1
ATOM 1353 O O . ASN A 1 166 ? 16.892 -10.632 -9.026 1.00 88.38 166 ASN A O 1
ATOM 1357 N N . PHE A 1 167 ? 15.730 -9.540 -10.612 1.00 89.38 167 PHE A N 1
ATOM 1358 C CA . PHE A 1 167 ? 16.362 -10.160 -11.771 1.00 89.38 167 PHE A CA 1
ATOM 1359 C C . PHE A 1 167 ? 16.887 -9.075 -12.706 1.00 89.38 167 PHE A C 1
ATOM 1361 O O . PHE A 1 167 ? 16.118 -8.255 -13.201 1.00 89.38 167 PHE A O 1
ATOM 1368 N N . PHE A 1 168 ? 18.193 -9.094 -12.965 1.00 90.94 168 PHE A N 1
ATOM 1369 C CA . PHE A 1 168 ? 18.871 -8.097 -13.787 1.00 90.94 168 PHE A CA 1
ATOM 1370 C C . PHE A 1 168 ? 19.693 -8.806 -14.869 1.00 90.94 168 PHE A C 1
ATOM 1372 O O . PHE A 1 168 ? 20.632 -9.527 -14.519 1.00 90.94 168 PHE A O 1
ATOM 1379 N N . PRO A 1 169 ? 19.367 -8.620 -16.163 1.00 90.50 169 PRO A N 1
ATOM 1380 C CA . PRO A 1 169 ? 20.199 -9.112 -17.255 1.00 90.50 169 PRO A CA 1
ATOM 1381 C C . PRO A 1 169 ? 21.622 -8.553 -17.160 1.00 90.50 169 PRO A C 1
ATOM 1383 O O . PRO A 1 169 ? 21.827 -7.396 -16.785 1.00 90.50 169 PRO A O 1
ATOM 1386 N N . ASP A 1 170 ? 22.609 -9.364 -17.525 1.00 90.94 170 ASP A N 1
ATOM 1387 C CA . ASP A 1 170 ? 24.011 -8.957 -17.586 1.00 90.94 170 ASP A CA 1
ATOM 1388 C C . ASP A 1 170 ? 24.475 -8.698 -19.030 1.00 90.94 170 ASP A C 1
ATOM 1390 O O . ASP A 1 170 ? 23.739 -8.880 -19.998 1.00 90.94 170 ASP A O 1
ATOM 1394 N N . LYS A 1 171 ? 25.743 -8.300 -19.196 1.00 90.75 171 LYS A N 1
ATOM 1395 C CA . LYS A 1 171 ? 26.329 -8.004 -20.516 1.00 90.75 171 LYS A CA 1
ATOM 1396 C C . LYS A 1 171 ? 26.380 -9.205 -21.473 1.00 90.75 171 LYS A C 1
ATOM 1398 O O . LYS A 1 171 ? 26.695 -9.012 -22.643 1.00 90.75 171 LYS A O 1
ATOM 1403 N N . LYS A 1 172 ? 26.160 -10.428 -20.986 1.00 94.25 172 LYS A N 1
ATOM 1404 C CA . LYS A 1 172 ? 26.169 -11.664 -21.784 1.00 94.25 172 LYS A CA 1
ATOM 1405 C C . LYS A 1 172 ? 24.757 -12.166 -22.085 1.00 94.25 172 LYS A C 1
ATOM 1407 O O . LYS A 1 172 ? 24.611 -13.133 -22.828 1.00 94.25 172 LYS A O 1
ATOM 1412 N N . SER A 1 173 ? 23.739 -11.540 -21.503 1.00 94.06 173 SER A N 1
ATOM 1413 C CA . SER A 1 173 ? 22.349 -11.925 -21.684 1.00 94.06 173 SER A CA 1
ATOM 1414 C C . SER A 1 173 ? 21.885 -11.600 -23.103 1.00 94.06 173 SER A C 1
ATOM 1416 O O . SER A 1 173 ? 22.110 -10.503 -23.613 1.00 94.06 173 SER A O 1
ATOM 1418 N N . LEU A 1 174 ? 21.227 -12.565 -23.747 1.00 93.50 174 LEU A N 1
ATOM 1419 C CA . LEU A 1 174 ? 20.520 -12.343 -25.004 1.00 93.50 174 LEU A CA 1
ATOM 1420 C C . LEU A 1 174 ? 19.133 -11.778 -24.685 1.00 93.50 174 LEU A C 1
ATOM 1422 O O . LEU A 1 174 ? 18.322 -12.458 -24.059 1.00 93.50 174 LEU A O 1
ATOM 1426 N N . CYS A 1 175 ? 18.860 -10.556 -25.137 1.00 91.94 175 CYS A N 1
ATOM 1427 C CA . CYS A 1 175 ? 17.572 -9.890 -24.960 1.00 91.94 175 CYS A CA 1
ATOM 1428 C C . CYS A 1 175 ? 16.873 -9.739 -26.316 1.00 91.94 175 CYS A C 1
ATOM 1430 O O . CYS A 1 175 ? 17.493 -9.306 -27.287 1.00 91.94 175 CYS A O 1
ATOM 1432 N N . LEU A 1 176 ? 15.585 -10.081 -26.378 1.00 91.69 176 LEU A N 1
ATOM 1433 C CA . LEU A 1 176 ? 14.740 -9.901 -27.559 1.00 91.69 176 LEU A CA 1
ATOM 1434 C C . LEU A 1 176 ? 13.594 -8.943 -27.204 1.00 91.69 176 LEU A C 1
ATOM 1436 O O . LEU A 1 176 ? 12.752 -9.286 -26.377 1.00 91.69 176 LEU A O 1
ATOM 1440 N N . ASP A 1 177 ? 13.569 -7.758 -27.822 1.00 90.94 177 ASP A N 1
ATOM 1441 C CA . ASP A 1 177 ? 12.492 -6.766 -27.676 1.00 90.94 177 ASP A CA 1
ATOM 1442 C C . ASP A 1 177 ? 11.526 -6.872 -28.870 1.00 90.94 177 ASP A C 1
ATOM 1444 O O . ASP A 1 177 ? 11.811 -6.428 -29.987 1.00 90.94 177 ASP A O 1
ATOM 1448 N N . LEU A 1 178 ? 10.397 -7.551 -28.657 1.00 92.56 178 LEU A N 1
ATOM 1449 C CA . LEU A 1 178 ? 9.400 -7.793 -29.698 1.00 92.56 178 LEU A CA 1
ATOM 1450 C C . LEU A 1 178 ? 8.475 -6.579 -29.825 1.00 92.56 178 LEU A C 1
ATOM 1452 O O . LEU A 1 178 ? 7.730 -6.260 -28.903 1.00 92.56 178 LEU A O 1
ATOM 1456 N N . GLY A 1 179 ? 8.482 -5.931 -30.994 1.00 89.81 179 GLY A N 1
ATOM 1457 C CA . 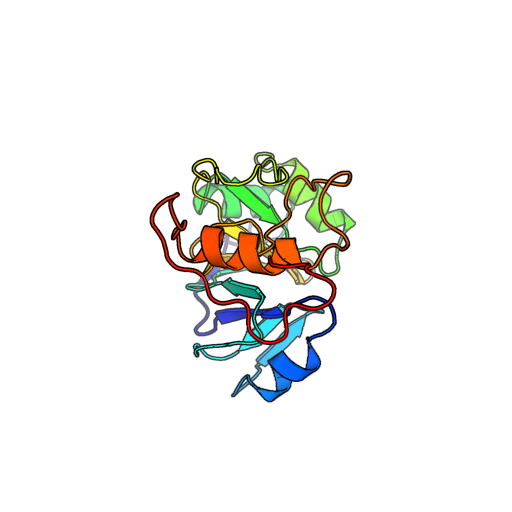GLY A 1 179 ? 7.707 -4.705 -31.216 1.00 89.81 179 GLY A CA 1
ATOM 1458 C C . GLY A 1 179 ? 8.382 -3.448 -30.660 1.00 89.81 179 GLY A C 1
ATOM 1459 O O . GLY A 1 179 ? 7.695 -2.510 -30.272 1.00 89.81 179 GLY A O 1
ATOM 1460 N N . ALA A 1 180 ? 9.718 -3.424 -30.652 1.00 86.31 180 ALA A N 1
ATOM 1461 C CA . ALA A 1 180 ? 10.540 -2.431 -29.965 1.00 86.31 180 ALA A CA 1
ATOM 1462 C C . ALA A 1 180 ? 10.221 -0.959 -30.269 1.00 86.31 180 ALA A C 1
ATOM 1464 O O . ALA A 1 180 ? 10.402 -0.120 -29.394 1.00 86.31 180 ALA A O 1
ATOM 1465 N N . SER A 1 181 ? 9.775 -0.609 -31.483 1.00 84.62 181 SER A N 1
ATOM 1466 C CA . SER A 1 181 ? 9.603 0.791 -31.911 1.00 84.62 181 SER A CA 1
ATOM 1467 C C . SER A 1 181 ? 8.692 1.589 -30.958 1.00 84.62 181 SER A C 1
ATOM 1469 O O . SER A 1 181 ? 7.557 1.174 -30.721 1.00 84.62 181 SER A O 1
ATOM 1471 N N . PRO A 1 182 ? 9.130 2.754 -30.433 1.00 85.38 182 PRO A N 1
ATOM 1472 C CA . PRO A 1 182 ? 10.287 3.562 -30.857 1.00 85.38 182 PRO A CA 1
ATOM 1473 C C . PRO A 1 182 ? 11.615 3.282 -30.114 1.00 85.38 182 PRO A C 1
ATOM 1475 O O . PRO A 1 182 ? 12.533 4.089 -30.186 1.00 85.38 182 PRO A O 1
ATOM 1478 N N . GLY A 1 183 ? 11.723 2.179 -29.382 1.00 82.12 183 GLY A N 1
ATOM 1479 C CA . GLY A 1 183 ? 12.922 1.749 -28.652 1.00 82.12 183 GLY A CA 1
ATOM 1480 C C . GLY A 1 183 ? 12.894 2.164 -27.185 1.00 82.12 183 GLY A C 1
ATOM 1481 O O . GLY A 1 183 ? 13.888 2.622 -26.647 1.00 82.12 183 GLY A O 1
ATOM 1482 N N . GLY A 1 184 ? 11.724 2.107 -26.542 1.00 83.62 184 GLY A N 1
ATOM 1483 C CA . GLY A 1 184 ? 11.604 2.496 -25.133 1.00 83.62 184 GLY A CA 1
ATOM 1484 C C . GLY A 1 184 ? 12.169 1.463 -24.155 1.00 83.62 184 GLY A C 1
ATOM 1485 O O . GLY A 1 184 ? 12.463 1.824 -23.021 1.00 83.62 184 GLY A O 1
ATOM 1486 N N . TRP A 1 185 ? 12.249 0.193 -24.560 1.00 86.44 185 TRP A N 1
ATOM 1487 C CA . TRP A 1 185 ? 12.768 -0.925 -23.757 1.00 86.44 185 TRP A CA 1
ATOM 1488 C C . TRP A 1 185 ? 14.120 -1.449 -24.251 1.00 86.44 185 TRP A C 1
ATOM 1490 O O . TRP A 1 185 ? 14.853 -2.029 -23.451 1.00 86.44 185 TRP A O 1
ATOM 1500 N N . THR A 1 186 ? 14.426 -1.228 -25.532 1.00 82.62 186 THR A N 1
ATOM 1501 C CA . THR A 1 186 ? 15.743 -1.448 -26.145 1.00 82.62 186 THR A CA 1
ATOM 1502 C C . THR A 1 186 ? 16.770 -0.462 -25.593 1.00 82.62 186 THR A C 1
ATOM 1504 O O . THR A 1 186 ? 17.892 -0.911 -25.271 1.00 82.62 186 THR A O 1
#

Secondary structure (DSSP, 8-state):
-PPPEEEE-SSEEEEEPTT-HHHHHHH-SSEEEEETTEEEE-S---SSEEEEEES-EEEE-SSHHHHHHHHHHH-SBEEE---S-HHHHHHHHHTSBPP--PPBPSS--PPPPP-EEEEESSSSEEEEESEESSSSGGG---B----SSSSSSTHHHHHHHHHHHT----TT-----TT-TTTS--

Mean predicted aligned error: 4.92 Å

pLDDT: mean 92.02, std 6.83, range [55.22, 98.38]

Sequence (186 aa):
MSPLTINKIPHHVFLAHKDFSTELLDELSAVVQQLDRLVIAKPQPSIWAQDVWRDVVEIKFESISQAIQALRALGKNWIFFPHKFYRRANLIQEGLQTVAVNRIPFPNLKPIQPFGCWTLHDANTILASTNTQKNVPLGAYEFIENKQIPPNRAYLKLWEVFTSLNFFPDKKSLCLDLGASPGGWT

Nearest PDB structures (foldseek):
  4x0o-assembly3_E  TM=3.724E-01  e=3.269E+00  Vibrio cholerae O1 biovar El Tor str. N16961
  5kp2-assembly1_B  TM=2.465E-01  e=2.877E+00  Vibrio cholerae O1 biovar El Tor str. N16961

Radius of gyration: 19.0 Å; Cα contacts (8 Å, |Δi|>4): 316; chains: 1; bounding box: 44×30×61 Å